Protein AF-A0A2H4SP36-F1 (afdb_monomer_lite)

Foldseek 3Di:
DDDDDDDDDDDDDDPDDDDPDDPPDPPVVVVVPQPDDPVLVVLCVLFADPVCPPPPDLAPDLPLLVVLLVNQLVVCVCLVVALVSLVVSVVSVVVCCVVPVDPDHPPPNQFDQDPNDTHGDVVVQLLSSQRSLVSSVVSQLSLLVQFPDDDPVLSVQLQHDAWDDFHCSHCDNPDNGGDRHHNRSSHRSLVSLVVSCVVVVNPDDSVSSCCSSSVVPDDDDDDPPPPPPVVVVVVVVVVVVVVVVVVVPPPDDD

Secondary structure (DSSP, 8-state):
-----PPPPPPP--TT---SS-----TTTTTTT----HHHHHHGGGGS--TT-S-S-SSS-HHHHHHHHHHHHHHHHHTTT-HHHHHHHHHHHHHHHHTTSSPPPSSS--EEEETTEEEE-HHHHHHHHHHHHHHHHHHHHHHHHH-SSS-HHHHHTTT-SSBPPP-TTSB-TT-SSBP--BTTTTS-HHHHHHHHHHHTTSSS-HHHHHHHHHT--S-----TTHHHHHHHHHHHHHHHHHHHHHHTTSS---

Sequence (254 aa):
MTLAKKPSQARACAADECFDKPCSGTILECVESFPWSDQDTFYTKLFKAWDSLPLQDAATETGLLIELDYVISRFDNYIEHSDIGFRSWVKRHQLAIEIGLVETPTWPKLYAEQGGKRKWRDEVWVRRYSFLVHQRDVITKCRLQSMASGRLADKKNFFGLGWAYPRETVRTVQSKYPARLRDRWYEPLDCCLARMATESGGKLDVETLRQEFWGTGGAPAGNPGTRSDIQRKCEEEAEAKHVDYVESGIGSRV

Organism: Cordyceps militaris (NCBI:txid73501)

Radius of gyration: 24.54 Å; chains: 1; bounding box: 52×78×69 Å

Structure (mmCIF, N/CA/C/O backbone):
data_AF-A0A2H4SP36-F1
#
_entry.id   AF-A0A2H4SP36-F1
#
loop_
_atom_site.group_PDB
_atom_site.id
_atom_site.type_symbol
_atom_site.label_atom_id
_atom_site.label_alt_id
_atom_site.label_comp_id
_atom_site.label_asym_id
_atom_site.label_entity_id
_atom_site.label_seq_id
_atom_site.pdbx_PDB_ins_code
_atom_site.Cartn_x
_atom_site.Cartn_y
_atom_site.Cartn_z
_atom_site.occupancy
_atom_site.B_iso_or_equiv
_atom_site.auth_seq_id
_atom_site.auth_comp_id
_atom_site.auth_asym_id
_atom_site.auth_atom_id
_atom_site.pdbx_PDB_model_num
ATOM 1 N N . MET A 1 1 ? -32.652 58.333 38.983 1.00 36.09 1 MET A N 1
ATOM 2 C CA . MET A 1 1 ? -31.351 58.728 38.406 1.00 36.09 1 MET A CA 1
ATOM 3 C C . MET A 1 1 ? -30.350 57.607 38.653 1.00 36.09 1 MET A C 1
ATOM 5 O O . MET A 1 1 ? -30.094 57.271 39.798 1.00 36.09 1 MET A O 1
ATOM 9 N N . THR A 1 2 ? -29.937 56.971 37.554 1.00 36.56 2 THR A N 1
ATOM 10 C CA . THR A 1 2 ? -28.683 56.238 37.274 1.00 36.56 2 THR A CA 1
ATOM 11 C C . THR A 1 2 ? -27.807 55.707 38.421 1.00 36.56 2 THR A C 1
ATOM 13 O O . THR A 1 2 ? -27.096 56.467 39.069 1.00 36.56 2 THR A O 1
ATOM 16 N N . LEU A 1 3 ? -27.697 54.374 38.498 1.00 35.22 3 LEU A N 1
ATOM 17 C CA . LEU A 1 3 ? -26.468 53.677 38.897 1.00 35.22 3 LEU A CA 1
ATOM 18 C C . LEU A 1 3 ? -25.913 52.935 37.674 1.00 35.22 3 LEU A C 1
ATOM 20 O O . LEU A 1 3 ? -26.562 52.048 37.121 1.00 35.22 3 LEU A O 1
ATOM 24 N N . ALA A 1 4 ? -24.723 53.342 37.237 1.00 37.28 4 ALA A N 1
ATOM 25 C CA . ALA A 1 4 ? -23.979 52.722 36.151 1.00 37.28 4 ALA A CA 1
ATOM 26 C C . ALA A 1 4 ? -23.375 51.383 36.610 1.00 37.28 4 ALA A C 1
ATOM 28 O O . ALA A 1 4 ? -22.655 51.333 37.607 1.00 37.28 4 ALA A O 1
ATOM 29 N N . LYS A 1 5 ? -23.632 50.305 35.861 1.00 37.91 5 LYS A N 1
ATOM 30 C CA . LYS A 1 5 ? -23.006 48.989 36.049 1.00 37.91 5 LYS A CA 1
ATOM 31 C C . LYS A 1 5 ? -22.077 48.726 34.860 1.00 37.91 5 LYS A C 1
ATOM 33 O O . LYS A 1 5 ? -22.533 48.664 33.723 1.00 37.91 5 LYS A O 1
ATOM 38 N N . LYS A 1 6 ? -20.770 48.625 35.125 1.00 38.31 6 LYS A N 1
ATOM 39 C CA . LYS A 1 6 ? -19.758 48.183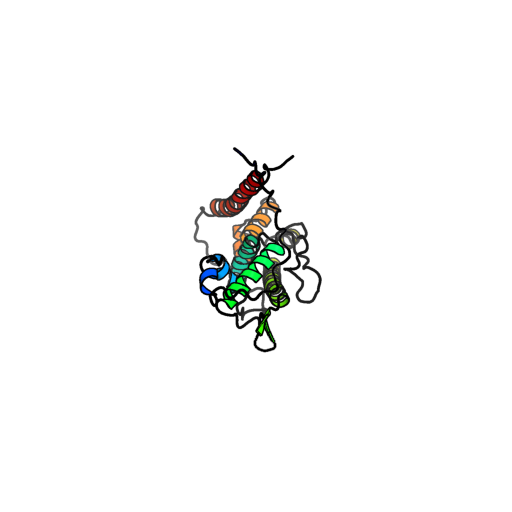 34.149 1.00 38.31 6 LYS A CA 1
ATOM 40 C C . LYS A 1 6 ? -20.017 46.718 33.741 1.00 38.31 6 LYS A C 1
ATOM 42 O O . LYS A 1 6 ? -20.429 45.937 34.602 1.00 38.31 6 LYS A O 1
ATOM 47 N N . PRO A 1 7 ? -19.745 46.324 32.485 1.00 37.34 7 PRO A N 1
ATOM 48 C CA . PRO A 1 7 ? -19.841 44.934 32.047 1.00 37.34 7 PRO A CA 1
ATOM 49 C C . PRO A 1 7 ? -18.667 44.097 32.580 1.00 37.34 7 PRO A C 1
ATOM 51 O O . PRO A 1 7 ? -17.512 44.525 32.547 1.00 37.34 7 PRO A O 1
ATOM 54 N N . SER A 1 8 ? -18.977 42.896 33.075 1.00 35.25 8 SER A N 1
ATOM 55 C CA . SER A 1 8 ? -17.993 41.890 33.472 1.00 35.25 8 SER A CA 1
ATOM 56 C C . SER A 1 8 ? -17.332 41.290 32.235 1.00 35.25 8 SER A C 1
ATOM 58 O O . SER A 1 8 ? -18.021 40.783 31.350 1.00 35.25 8 SER A O 1
ATOM 60 N N . GLN A 1 9 ? -16.003 41.309 32.198 1.00 38.97 9 GLN A N 1
ATOM 61 C CA . GLN A 1 9 ? -15.218 40.541 31.239 1.00 38.97 9 GLN A CA 1
ATOM 62 C C . GLN A 1 9 ? -15.462 39.042 31.452 1.00 38.97 9 GLN A C 1
ATOM 64 O O . GLN A 1 9 ? -15.247 38.515 32.545 1.00 38.97 9 GLN A O 1
ATOM 69 N N . ALA A 1 10 ? -15.915 38.372 30.393 1.00 36.97 10 ALA A N 1
ATOM 70 C CA . ALA A 1 10 ? -15.948 36.924 30.295 1.00 36.97 10 ALA A CA 1
ATOM 71 C C . ALA A 1 10 ? -14.510 36.391 30.364 1.00 36.97 10 ALA A C 1
ATOM 73 O O . ALA A 1 10 ? -13.661 36.739 29.543 1.00 36.97 10 ALA A O 1
ATOM 74 N N . ARG A 1 11 ? -14.232 35.565 31.373 1.00 32.50 11 ARG A N 1
ATOM 75 C CA . ARG A 1 11 ? -12.997 34.788 31.455 1.00 32.50 11 ARG A CA 1
ATOM 76 C C . ARG A 1 11 ? -13.133 33.622 30.480 1.00 32.50 11 ARG A C 1
ATOM 78 O O . ARG A 1 11 ? -14.064 32.832 30.602 1.00 32.50 11 ARG A O 1
ATOM 85 N N . ALA A 1 12 ? -12.217 33.547 29.520 1.00 36.16 12 ALA A N 1
ATOM 86 C CA . ALA A 1 12 ? -12.034 32.387 28.664 1.00 36.16 12 ALA A CA 1
ATOM 87 C C . ALA A 1 12 ? -11.772 31.151 29.540 1.00 36.16 12 ALA A C 1
ATOM 89 O O . ALA A 1 12 ? -10.830 31.141 30.336 1.00 36.16 12 ALA A O 1
ATOM 90 N N . CYS A 1 13 ? -12.622 30.133 29.421 1.00 30.97 13 CYS A N 1
ATOM 91 C CA . CYS A 1 13 ? -12.365 28.829 30.013 1.00 30.97 13 CYS A CA 1
ATOM 92 C C . CYS A 1 13 ? -11.361 28.096 29.124 1.00 30.97 13 CYS A C 1
ATOM 94 O O . CYS A 1 13 ? -11.640 27.808 27.961 1.00 30.97 13 CYS A O 1
ATOM 96 N N . ALA A 1 14 ? -10.180 27.849 29.685 1.00 31.89 14 ALA A N 1
ATOM 97 C CA . ALA A 1 14 ? -9.168 26.985 29.111 1.00 31.89 14 ALA A CA 1
ATOM 98 C C . ALA A 1 14 ? -9.709 25.552 29.000 1.00 31.89 14 ALA A C 1
ATOM 100 O O . ALA A 1 14 ? -10.361 25.042 29.914 1.00 31.89 14 ALA A O 1
ATOM 101 N N . ALA A 1 15 ? -9.442 24.927 27.859 1.00 43.28 15 ALA A N 1
ATOM 102 C CA . ALA A 1 15 ? -9.728 23.532 27.595 1.00 43.28 15 ALA A CA 1
ATOM 103 C C . ALA A 1 15 ? -8.713 22.657 28.341 1.00 43.28 15 ALA A C 1
ATOM 105 O O . ALA A 1 15 ? -7.661 22.381 27.782 1.00 43.28 15 ALA A O 1
ATOM 106 N N . ASP A 1 16 ? -8.989 22.276 29.593 1.00 38.78 16 ASP A N 1
ATOM 107 C CA . ASP A 1 16 ? -8.256 21.151 30.210 1.00 38.78 16 ASP A CA 1
ATOM 108 C C . ASP A 1 16 ? -8.897 20.481 31.443 1.00 38.78 16 ASP A C 1
ATOM 110 O O . ASP A 1 16 ? -8.299 19.588 32.033 1.00 38.78 16 ASP A O 1
ATOM 114 N N . GLU A 1 17 ? -10.133 20.807 31.837 1.00 37.66 17 GLU A N 1
ATOM 115 C CA . GLU A 1 17 ? -10.765 20.149 32.996 1.00 37.66 17 GLU A CA 1
ATOM 116 C C . GLU A 1 17 ? -12.237 19.808 32.741 1.00 37.66 17 GLU A C 1
ATOM 118 O O . GLU A 1 17 ? -13.138 20.512 33.189 1.00 37.66 17 GLU A O 1
ATOM 123 N N . CYS A 1 18 ? -12.507 18.719 32.013 1.00 39.19 18 CYS A N 1
ATOM 124 C CA . CYS A 1 18 ? -13.823 18.058 32.012 1.00 39.19 18 CYS A CA 1
ATOM 125 C C . CYS A 1 18 ? -13.736 16.615 31.479 1.00 39.19 18 CYS A C 1
ATOM 127 O O . CYS A 1 18 ? -14.309 16.300 30.442 1.00 39.19 18 CYS A O 1
ATOM 129 N N . PHE A 1 19 ? -13.030 15.719 32.179 1.00 46.31 19 PHE A N 1
ATOM 130 C CA . PHE A 1 19 ? -13.045 14.281 31.847 1.00 46.31 19 PHE A CA 1
ATOM 131 C C . PHE A 1 19 ? -13.461 13.342 32.989 1.00 46.31 19 PHE A C 1
ATOM 133 O O . PHE A 1 19 ? -13.399 12.133 32.815 1.00 46.31 19 PHE A O 1
ATOM 140 N N . ASP A 1 20 ? -14.004 13.865 34.095 1.00 39.19 20 ASP A N 1
ATOM 141 C CA . ASP A 1 20 ? -14.495 13.044 35.219 1.00 39.19 20 ASP A CA 1
ATOM 142 C C . ASP A 1 20 ? -15.981 13.275 35.554 1.00 39.19 20 ASP A C 1
ATOM 144 O O . ASP A 1 20 ? -16.388 13.323 36.717 1.00 39.19 20 ASP A O 1
ATOM 148 N N . LYS A 1 21 ? -16.839 13.398 34.534 1.00 35.34 21 LYS A N 1
ATOM 149 C CA . LYS A 1 21 ? -18.292 13.243 34.714 1.00 35.34 21 LYS A CA 1
ATOM 150 C C . LYS A 1 21 ? -18.868 12.281 33.675 1.00 35.34 21 LYS A C 1
ATOM 152 O O . LYS A 1 21 ? -18.624 12.479 32.487 1.00 35.34 21 LYS A O 1
ATOM 157 N N . PRO A 1 22 ? -19.670 11.276 34.079 1.00 36.94 22 PRO A N 1
ATOM 158 C CA . PRO A 1 22 ? -20.462 10.517 33.130 1.00 36.94 22 PRO A CA 1
ATOM 159 C C . PRO A 1 22 ? -21.541 11.457 32.596 1.00 36.94 22 PRO A C 1
ATOM 161 O O . PRO A 1 22 ? -22.491 11.796 33.302 1.00 36.94 22 PRO A O 1
ATOM 164 N N . CYS A 1 23 ? -21.369 11.933 31.367 1.00 36.94 23 CYS A N 1
ATOM 165 C CA . CYS A 1 23 ? -22.428 12.638 30.668 1.00 36.94 23 CYS A CA 1
ATOM 166 C C . CYS A 1 23 ? -23.558 11.644 30.390 1.00 36.94 23 CYS A C 1
ATOM 168 O O . CYS A 1 23 ? -23.439 10.781 29.525 1.00 36.94 23 CYS A O 1
ATOM 170 N N . SER A 1 24 ? -24.670 11.795 31.109 1.00 42.84 24 SER A N 1
ATOM 171 C CA . SER A 1 24 ? -25.961 11.147 30.838 1.00 42.84 24 SER A CA 1
ATOM 172 C C . SER A 1 24 ? -26.644 11.720 29.583 1.00 42.84 24 SER A C 1
ATOM 174 O O . SER A 1 24 ? -27.853 11.937 29.577 1.00 42.84 24 SER A O 1
ATOM 176 N N . GLY A 1 25 ? -25.865 12.023 28.543 1.00 38.00 25 GLY A N 1
ATOM 177 C CA . GLY A 1 25 ? -26.358 12.436 27.236 1.00 38.00 25 GLY A CA 1
ATOM 178 C C . GLY A 1 25 ? -26.649 11.197 26.402 1.00 38.00 25 GLY A C 1
ATOM 179 O O . GLY A 1 25 ? -25.795 10.325 26.252 1.00 38.00 25 GLY A O 1
ATOM 180 N N . THR A 1 26 ? -27.878 11.095 25.916 1.00 40.38 26 THR A N 1
ATOM 181 C CA . THR A 1 26 ? -28.392 10.001 25.095 1.00 40.38 26 THR A CA 1
ATOM 182 C C . THR A 1 26 ? -27.441 9.713 23.929 1.00 40.38 26 THR A C 1
ATOM 184 O O . THR A 1 26 ? -27.176 10.589 23.113 1.00 40.38 26 THR A O 1
ATOM 187 N N . ILE A 1 27 ? -26.966 8.468 23.824 1.00 48.97 27 ILE A N 1
ATOM 188 C CA . ILE A 1 27 ? -26.065 7.970 22.763 1.00 48.97 27 ILE A CA 1
ATOM 189 C C . ILE A 1 27 ? -26.568 8.324 21.344 1.00 48.97 27 ILE A C 1
ATOM 191 O O . ILE A 1 27 ? -25.766 8.413 20.422 1.00 48.97 27 ILE A O 1
ATOM 195 N N . LEU A 1 28 ? -27.870 8.591 21.174 1.00 44.47 28 LEU A N 1
ATOM 196 C CA . LEU A 1 28 ? -28.494 8.940 19.896 1.00 44.47 28 LEU A CA 1
ATOM 197 C C . LEU A 1 28 ? -28.036 10.272 19.275 1.00 44.47 28 LEU A C 1
ATOM 199 O O . LEU A 1 28 ? -27.891 10.317 18.059 1.00 44.47 28 LEU A O 1
ATOM 203 N N . GLU A 1 29 ? -27.773 11.334 20.043 1.00 41.06 29 GLU A N 1
ATOM 204 C CA . GLU A 1 29 ? -27.419 12.645 19.447 1.00 41.06 29 GLU A CA 1
ATOM 205 C C . GLU A 1 29 ? -25.970 12.699 18.931 1.00 41.06 29 GLU A C 1
ATOM 207 O O . GLU A 1 29 ? -25.630 13.525 18.089 1.00 41.06 29 GLU A O 1
ATOM 212 N N . CYS A 1 30 ? -25.105 11.783 19.380 1.00 44.53 30 CYS A N 1
ATOM 213 C CA . CYS A 1 30 ? -23.704 11.733 18.951 1.00 44.53 30 CYS A CA 1
ATOM 214 C C . CYS A 1 30 ? -23.516 11.015 17.597 1.00 44.53 30 CYS A C 1
ATOM 216 O O . CYS A 1 30 ? -22.458 11.122 16.978 1.00 44.53 30 CYS A O 1
ATOM 218 N N . VAL A 1 31 ? -24.535 10.285 17.121 1.00 50.06 31 VAL A N 1
ATOM 219 C CA . VAL A 1 31 ? -24.460 9.483 15.887 1.00 50.06 31 VAL A CA 1
ATOM 220 C C . VAL A 1 31 ? -24.651 10.340 14.629 1.00 50.06 31 VAL A C 1
ATOM 222 O O . VAL A 1 31 ? -24.038 10.045 13.608 1.00 50.06 31 VAL A O 1
ATOM 225 N N . GLU A 1 32 ? -25.410 11.442 14.692 1.00 50.50 32 GLU A N 1
ATOM 226 C CA . GLU A 1 32 ? -25.723 12.276 13.513 1.00 50.50 32 GLU A CA 1
ATOM 227 C C . GLU A 1 32 ? -24.530 13.089 12.965 1.00 50.50 32 GLU A C 1
ATOM 229 O O . GLU A 1 32 ? -24.623 13.653 11.877 1.00 50.50 32 GLU A O 1
ATOM 234 N N . SER A 1 33 ? -23.388 13.127 13.665 1.00 61.25 33 SER A N 1
ATOM 235 C CA . SER A 1 33 ? -22.193 13.877 13.231 1.00 61.25 33 SER A CA 1
ATOM 236 C C . SER A 1 33 ? -20.898 13.063 13.190 1.00 61.25 33 SER A C 1
ATOM 238 O O . SER A 1 33 ? -19.825 13.634 12.982 1.00 61.25 33 SER A O 1
ATOM 240 N N . PHE A 1 34 ? -20.957 11.741 13.377 1.00 70.06 34 PHE A N 1
ATOM 241 C CA . PHE A 1 34 ? -19.747 10.925 13.364 1.00 70.06 34 PHE A CA 1
ATOM 242 C C . PHE A 1 34 ? -19.177 10.821 11.933 1.00 70.06 34 PHE A C 1
ATOM 244 O O . PHE A 1 34 ? -19.856 10.293 11.050 1.00 70.06 34 PHE A O 1
ATOM 251 N N . PRO A 1 35 ? -17.941 11.295 11.668 1.00 76.75 35 PRO A N 1
ATOM 252 C CA . PRO A 1 35 ? -17.382 11.314 10.321 1.00 76.75 35 PRO A CA 1
ATOM 253 C C . PRO A 1 35 ? -16.851 9.922 9.948 1.00 76.75 35 PRO A C 1
ATOM 255 O O . PRO A 1 35 ? -15.646 9.676 9.977 1.00 76.75 35 PRO A O 1
ATOM 258 N N . TRP A 1 36 ? -17.757 8.999 9.626 1.00 90.50 36 TRP A N 1
ATOM 259 C CA . TRP A 1 36 ? -17.435 7.733 8.970 1.00 90.50 36 TRP A CA 1
ATOM 260 C C . TRP A 1 36 ? -17.778 7.832 7.491 1.00 90.50 36 TRP A C 1
ATOM 262 O O . TRP A 1 36 ? -18.940 8.004 7.133 1.00 90.50 36 TRP A O 1
ATOM 272 N N . SER A 1 37 ? -16.771 7.742 6.631 1.00 90.44 37 SER A N 1
ATOM 273 C CA . SER A 1 37 ? -16.958 7.849 5.185 1.00 90.44 37 SER A CA 1
ATOM 274 C C . SER A 1 37 ? -16.993 6.485 4.491 1.00 90.44 37 SER A C 1
ATOM 276 O O . SER A 1 37 ? -16.518 5.468 5.008 1.00 90.44 37 SER A O 1
ATOM 278 N N . ASP A 1 38 ? -17.469 6.470 3.246 1.00 90.94 38 ASP A N 1
ATOM 279 C CA . ASP A 1 38 ? -17.348 5.303 2.363 1.00 90.94 38 ASP A CA 1
ATOM 280 C C . ASP A 1 38 ? -15.879 4.914 2.134 1.00 90.94 38 ASP A C 1
ATOM 282 O O . ASP A 1 38 ? -15.550 3.734 1.996 1.00 90.94 38 ASP A O 1
ATOM 286 N N . GLN A 1 39 ? -14.968 5.895 2.147 1.00 92.75 39 GLN A N 1
ATOM 287 C CA . GLN A 1 39 ? -13.530 5.644 2.072 1.00 92.75 39 GLN A CA 1
ATOM 288 C C . GLN A 1 39 ? -13.028 4.924 3.329 1.00 92.75 39 GLN A C 1
ATOM 290 O O . GLN A 1 39 ? -12.301 3.938 3.202 1.00 92.75 39 GLN A O 1
ATOM 295 N N . ASP A 1 40 ? -13.451 5.345 4.528 1.00 94.25 40 ASP A N 1
ATOM 296 C CA . ASP A 1 40 ? -13.113 4.638 5.769 1.00 94.25 40 ASP A CA 1
ATOM 297 C C . ASP A 1 40 ? -13.600 3.180 5.712 1.00 94.25 40 ASP A C 1
ATOM 299 O O . ASP A 1 40 ? -12.824 2.262 5.994 1.00 94.25 40 ASP A O 1
ATOM 303 N N . THR A 1 41 ? -14.839 2.966 5.247 1.00 93.12 41 THR A N 1
ATOM 304 C CA . THR A 1 41 ? -15.423 1.630 5.033 1.00 93.12 41 THR A CA 1
ATOM 305 C C . THR A 1 41 ? -14.577 0.796 4.076 1.00 93.12 41 THR A C 1
ATOM 307 O O . THR A 1 41 ? -14.227 -0.344 4.384 1.00 93.12 41 THR A O 1
ATOM 310 N N . PHE A 1 42 ? -14.176 1.361 2.938 1.00 92.88 42 PHE A N 1
ATOM 311 C CA . PHE A 1 42 ? -13.326 0.679 1.968 1.00 92.88 42 PHE A CA 1
ATOM 312 C C . PHE A 1 42 ? -11.972 0.260 2.561 1.00 92.88 42 PHE A C 1
ATOM 314 O O . PHE A 1 42 ? -11.494 -0.841 2.273 1.00 92.88 42 PHE A O 1
ATOM 321 N N . TYR A 1 43 ? -11.351 1.092 3.404 1.00 94.56 43 TYR A N 1
ATOM 322 C CA . TYR A 1 43 ? -10.036 0.803 3.986 1.00 94.56 43 TYR A CA 1
ATOM 323 C C . TYR A 1 43 ? -10.060 -0.195 5.146 1.00 94.56 43 TYR A C 1
ATOM 325 O O . TYR A 1 43 ? -9.011 -0.755 5.483 1.00 94.56 43 TYR A O 1
ATOM 333 N N . THR A 1 44 ? -11.236 -0.536 5.685 1.00 92.38 44 THR A N 1
ATOM 334 C CA . THR A 1 44 ? -11.370 -1.643 6.651 1.00 92.38 44 THR A CA 1
ATOM 335 C C . THR A 1 44 ? -10.816 -2.964 6.105 1.00 92.38 44 THR A C 1
ATOM 337 O O . THR A 1 44 ? -10.292 -3.773 6.871 1.00 92.38 44 THR A O 1
ATOM 340 N N . LYS A 1 45 ? -10.796 -3.153 4.774 1.00 90.44 45 LYS A N 1
ATOM 341 C CA . LYS A 1 45 ? -10.240 -4.348 4.116 1.00 90.44 45 LYS A CA 1
ATOM 342 C C . LYS A 1 45 ? -8.747 -4.584 4.372 1.00 90.44 45 LYS A C 1
ATOM 344 O O . LYS A 1 45 ? -8.275 -5.703 4.196 1.00 90.44 45 LYS A O 1
ATOM 349 N N . LEU A 1 46 ? -7.980 -3.590 4.822 1.00 91.69 46 LEU A N 1
ATOM 350 C CA . LEU A 1 46 ? -6.604 -3.812 5.303 1.00 91.69 46 LEU A CA 1
ATOM 351 C C . LEU A 1 46 ? -6.564 -4.725 6.544 1.00 91.69 46 LEU A C 1
ATOM 353 O O . LEU A 1 46 ? -5.565 -5.386 6.835 1.00 91.69 46 LEU A O 1
ATOM 357 N N . PHE A 1 47 ? -7.682 -4.811 7.255 1.00 89.75 47 PHE A N 1
ATOM 358 C CA . PHE A 1 47 ? -7.838 -5.537 8.506 1.00 89.75 47 PHE A CA 1
ATOM 359 C C . PHE A 1 47 ? -8.807 -6.719 8.376 1.00 89.75 47 PHE A C 1
ATOM 361 O O . PHE A 1 47 ? -9.304 -7.188 9.389 1.00 89.75 47 PHE A O 1
ATOM 368 N N . LYS A 1 48 ? -9.040 -7.222 7.153 1.00 85.56 48 LYS A N 1
ATOM 369 C CA . LYS A 1 48 ? -9.673 -8.531 6.912 1.00 85.56 48 LYS A CA 1
ATOM 370 C C . LYS A 1 48 ? -8.642 -9.667 6.973 1.00 85.56 48 LYS A C 1
ATOM 372 O O . LYS A 1 48 ? -7.428 -9.416 7.013 1.00 85.56 48 LYS A O 1
ATOM 377 N N . ALA A 1 49 ? -9.114 -10.909 6.906 1.00 79.69 49 ALA A N 1
ATOM 378 C CA . ALA A 1 49 ? -8.270 -12.076 6.671 1.00 79.69 49 ALA A CA 1
ATOM 379 C C . ALA A 1 49 ? -7.727 -12.050 5.226 1.00 79.69 49 ALA A C 1
ATOM 381 O O . ALA A 1 49 ? -8.487 -11.961 4.266 1.00 79.69 49 ALA A O 1
ATOM 382 N N . TRP A 1 50 ? -6.400 -12.014 5.070 1.00 84.12 50 TRP A N 1
ATOM 383 C CA . TRP A 1 50 ? -5.741 -12.124 3.760 1.00 84.12 50 TRP A CA 1
ATOM 384 C C . TRP A 1 50 ? -5.153 -13.528 3.684 1.00 84.12 50 TRP A C 1
ATOM 386 O O . TRP A 1 50 ? -3.961 -13.704 3.922 1.00 84.12 50 TRP A O 1
ATOM 396 N N . ASP A 1 51 ? -6.021 -14.511 3.457 1.00 77.31 51 ASP A N 1
ATOM 397 C CA . ASP A 1 51 ? -5.733 -15.940 3.658 1.00 77.31 51 ASP A CA 1
ATOM 398 C C . ASP A 1 51 ? -4.581 -16.466 2.791 1.00 77.31 51 ASP A C 1
ATOM 400 O O . ASP A 1 51 ? -3.904 -17.420 3.161 1.00 77.31 51 ASP A O 1
ATOM 404 N N . SER A 1 52 ? -4.299 -15.792 1.675 1.00 74.00 52 SER A N 1
ATOM 405 C CA . SER A 1 52 ? -3.158 -16.073 0.802 1.00 74.00 52 SER A CA 1
ATOM 406 C C . SER A 1 52 ? -1.806 -15.603 1.369 1.00 74.00 52 SER A C 1
ATOM 408 O O . SER A 1 52 ? -0.790 -15.760 0.707 1.00 74.00 52 SER A O 1
ATOM 410 N N . LEU A 1 53 ? -1.744 -14.990 2.558 1.00 78.56 53 LEU A N 1
ATOM 411 C CA . LEU A 1 53 ? -0.504 -14.468 3.149 1.00 78.56 53 LEU A CA 1
ATOM 412 C C . LEU A 1 53 ? -0.093 -15.228 4.429 1.00 78.56 53 LEU A C 1
ATOM 414 O O . LEU A 1 53 ? -0.946 -15.497 5.274 1.00 78.56 53 LEU A O 1
ATOM 418 N N . PRO A 1 54 ? 1.218 -15.454 4.671 1.00 68.38 54 PRO A N 1
ATOM 419 C CA . PRO A 1 54 ? 2.350 -15.156 3.788 1.00 68.38 54 PRO A CA 1
ATOM 420 C C . PRO A 1 54 ? 2.460 -16.167 2.638 1.00 68.38 54 PRO A C 1
ATOM 422 O O . PRO A 1 54 ? 2.160 -17.347 2.807 1.00 68.38 54 PRO A O 1
ATOM 425 N N . LEU A 1 55 ? 2.928 -15.705 1.480 1.00 69.06 55 LEU A N 1
ATOM 426 C CA . LEU A 1 55 ? 3.059 -16.552 0.295 1.00 69.06 55 LEU A CA 1
ATOM 427 C C . LEU A 1 55 ? 4.186 -17.578 0.428 1.00 69.06 55 LEU A C 1
ATOM 429 O O . LEU A 1 55 ? 5.277 -17.250 0.896 1.00 69.06 55 LEU A O 1
ATOM 433 N N . GLN A 1 56 ? 3.931 -18.800 -0.051 1.00 63.53 56 GLN A N 1
ATOM 434 C CA . GLN A 1 56 ? 4.978 -19.808 -0.263 1.00 63.53 56 GLN A CA 1
ATOM 435 C C . GLN A 1 56 ? 5.753 -19.561 -1.567 1.00 63.53 56 GLN A C 1
ATOM 437 O O . GLN A 1 56 ? 6.966 -19.750 -1.585 1.00 63.53 56 GLN A O 1
ATOM 442 N N . ASP A 1 57 ? 5.080 -19.079 -2.620 1.00 68.62 57 ASP A N 1
ATOM 443 C CA . ASP A 1 57 ? 5.699 -18.615 -3.867 1.00 68.62 57 ASP A CA 1
ATOM 444 C C . ASP A 1 57 ? 5.231 -17.189 -4.190 1.00 68.62 57 ASP A C 1
ATOM 446 O O . ASP A 1 57 ? 4.109 -16.953 -4.628 1.00 68.62 57 ASP A O 1
ATOM 450 N N . ALA A 1 58 ? 6.100 -16.213 -3.934 1.00 70.12 58 ALA A N 1
ATOM 451 C CA . ALA A 1 58 ? 5.791 -14.805 -4.152 1.00 70.12 58 ALA A CA 1
ATOM 452 C C . ALA A 1 58 ? 5.871 -14.383 -5.630 1.00 70.12 58 ALA A C 1
ATOM 454 O O . ALA A 1 58 ? 5.383 -13.310 -5.979 1.00 70.12 58 ALA A O 1
ATOM 455 N N . ALA A 1 59 ? 6.498 -15.173 -6.509 1.00 64.94 59 ALA A N 1
ATOM 456 C CA . ALA A 1 59 ? 6.768 -14.741 -7.880 1.00 64.94 59 ALA A CA 1
ATOM 457 C C . ALA A 1 59 ? 5.522 -14.796 -8.783 1.00 64.94 59 ALA A C 1
ATOM 459 O O . ALA A 1 59 ? 5.388 -13.979 -9.695 1.00 64.94 59 ALA A O 1
ATOM 460 N N . THR A 1 60 ? 4.590 -15.712 -8.516 1.00 68.38 60 THR A N 1
ATOM 461 C CA . THR A 1 60 ? 3.453 -16.030 -9.402 1.00 68.38 60 THR A CA 1
ATOM 462 C C . THR A 1 60 ? 2.149 -15.294 -9.053 1.00 68.38 60 THR A C 1
ATOM 464 O O . THR A 1 60 ? 1.207 -15.263 -9.843 1.00 68.38 60 THR A O 1
ATOM 467 N N . GLU A 1 61 ? 2.099 -14.603 -7.916 1.00 78.44 61 GLU A N 1
ATOM 468 C CA . GLU A 1 61 ? 0.854 -14.095 -7.318 1.00 78.44 61 GLU A CA 1
ATOM 469 C C . GLU A 1 61 ? 0.457 -12.695 -7.809 1.00 78.44 61 GLU A C 1
ATOM 471 O O . GLU A 1 61 ? 0.615 -11.684 -7.120 1.00 78.44 61 GLU A O 1
ATOM 476 N N . THR A 1 62 ? -0.046 -12.624 -9.048 1.00 86.56 62 THR A N 1
ATOM 477 C CA . THR A 1 62 ? -0.430 -11.351 -9.694 1.00 86.56 62 THR A CA 1
ATOM 478 C C . THR A 1 62 ? -1.666 -10.728 -9.060 1.00 86.56 62 THR A C 1
ATOM 480 O O . THR A 1 62 ? -1.653 -9.538 -8.754 1.00 86.56 62 THR A O 1
ATOM 483 N N . GLY A 1 63 ? -2.723 -11.513 -8.830 1.00 86.44 63 GLY A N 1
ATOM 484 C CA . GLY A 1 63 ? -3.987 -10.988 -8.301 1.00 86.44 63 GLY A CA 1
ATOM 485 C C . GLY A 1 63 ? -3.825 -10.368 -6.913 1.00 86.44 63 GLY A C 1
ATOM 486 O O . GLY A 1 63 ? -4.271 -9.247 -6.670 1.00 86.44 63 GLY A O 1
ATOM 487 N N . LEU A 1 64 ? -3.101 -11.059 -6.034 1.00 88.31 64 LEU A N 1
ATOM 488 C CA . LEU A 1 64 ? -2.802 -10.580 -4.691 1.00 88.31 64 LEU A CA 1
ATOM 489 C C . LEU A 1 64 ? -1.938 -9.311 -4.705 1.00 88.31 64 LEU A C 1
ATOM 491 O O . LEU A 1 64 ? -2.219 -8.381 -3.949 1.00 88.31 64 LEU A O 1
ATOM 495 N N . LEU A 1 65 ? -0.912 -9.241 -5.565 1.00 91.81 65 LEU A N 1
ATOM 496 C CA . LEU A 1 65 ? -0.093 -8.033 -5.682 1.00 91.81 65 LEU A CA 1
ATOM 497 C C . LEU A 1 65 ? -0.914 -6.832 -6.154 1.00 91.81 65 LEU A C 1
ATOM 499 O O . LEU A 1 65 ? -0.747 -5.747 -5.606 1.00 91.81 65 LEU A O 1
ATOM 503 N N . ILE A 1 66 ? -1.804 -7.027 -7.131 1.00 92.56 66 ILE A N 1
ATOM 504 C CA . ILE A 1 66 ? -2.702 -5.975 -7.621 1.00 92.56 66 ILE A CA 1
ATOM 505 C C . ILE A 1 66 ? -3.596 -5.471 -6.484 1.00 92.56 66 ILE A C 1
ATOM 507 O O . ILE A 1 66 ? -3.714 -4.261 -6.289 1.00 92.56 66 ILE A O 1
ATOM 511 N N . GLU A 1 67 ? -4.202 -6.371 -5.702 1.00 93.00 67 GLU A N 1
ATOM 512 C CA . GLU A 1 67 ? -5.074 -5.964 -4.596 1.00 93.00 67 GLU A CA 1
ATOM 513 C C . GLU A 1 67 ? -4.292 -5.227 -3.498 1.00 93.00 67 GLU A C 1
ATOM 515 O O . GLU A 1 67 ? -4.752 -4.185 -3.020 1.00 93.00 67 GLU A O 1
ATOM 520 N N . LEU A 1 68 ? -3.107 -5.736 -3.128 1.00 93.94 68 LEU A N 1
ATOM 521 C CA . LEU A 1 68 ? -2.213 -5.111 -2.150 1.00 93.94 68 LEU A CA 1
ATOM 522 C C . LEU A 1 68 ? -1.753 -3.729 -2.609 1.00 93.94 68 LEU A C 1
ATOM 524 O O . LEU A 1 68 ? -1.826 -2.783 -1.830 1.00 93.94 68 LEU A O 1
ATOM 528 N N . ASP A 1 69 ? -1.294 -3.603 -3.852 1.00 95.94 69 ASP A N 1
ATOM 529 C CA . ASP A 1 69 ? -0.862 -2.328 -4.420 1.00 95.94 69 ASP A CA 1
ATOM 530 C C . ASP A 1 69 ? -1.993 -1.306 -4.397 1.00 95.94 69 ASP A C 1
ATOM 532 O O . ASP A 1 69 ? -1.860 -0.223 -3.826 1.00 95.94 69 ASP A O 1
ATOM 536 N N . TYR A 1 70 ? -3.154 -1.704 -4.916 1.00 94.81 70 TYR A N 1
ATOM 537 C CA . TYR A 1 70 ? -4.315 -0.838 -5.005 1.00 94.81 70 TYR A CA 1
ATOM 538 C C . TYR A 1 70 ? -4.769 -0.316 -3.639 1.00 94.81 70 TYR A C 1
ATOM 540 O O . TYR A 1 70 ? -5.075 0.871 -3.502 1.00 94.81 70 TYR A O 1
ATOM 548 N N . VAL A 1 71 ? -4.828 -1.176 -2.614 1.00 95.44 71 VAL A N 1
ATOM 549 C CA . VAL A 1 71 ? -5.243 -0.727 -1.278 1.00 95.44 71 VAL A CA 1
ATOM 550 C C . VAL A 1 71 ? -4.157 0.066 -0.562 1.00 95.44 71 VAL A C 1
ATOM 552 O O . VAL A 1 71 ? -4.481 1.089 0.032 1.00 95.44 71 VAL A O 1
ATOM 555 N N . ILE A 1 72 ? -2.895 -0.372 -0.605 1.00 95.75 72 ILE A N 1
ATOM 556 C CA . ILE A 1 72 ? -1.810 0.259 0.156 1.00 95.75 72 ILE A CA 1
ATOM 557 C C . ILE A 1 72 ? -1.536 1.655 -0.388 1.00 95.75 72 ILE A C 1
ATOM 559 O O . ILE A 1 72 ? -1.511 2.602 0.392 1.00 95.75 72 ILE A O 1
ATOM 563 N N . SER A 1 73 ? -1.387 1.805 -1.706 1.00 95.31 73 SER A N 1
ATOM 564 C CA . SER A 1 73 ? -1.065 3.103 -2.301 1.00 95.31 73 SER A CA 1
ATOM 565 C C . SER A 1 73 ? -2.155 4.141 -2.060 1.00 95.31 73 SER A C 1
ATOM 567 O O . SER A 1 73 ? -1.862 5.296 -1.751 1.00 95.31 73 SER A O 1
ATOM 569 N N . ARG A 1 74 ? -3.424 3.724 -2.127 1.00 96.00 74 ARG A N 1
ATOM 570 C CA . ARG A 1 74 ? -4.559 4.608 -1.844 1.00 96.00 74 ARG A CA 1
ATOM 571 C C . ARG A 1 74 ? -4.702 4.924 -0.365 1.00 96.00 74 ARG A C 1
ATOM 573 O O . ARG A 1 74 ? -4.926 6.078 -0.018 1.00 96.00 74 ARG A O 1
ATOM 580 N N . PHE A 1 75 ? -4.550 3.925 0.501 1.00 96.88 75 PHE A N 1
ATOM 581 C CA . PHE A 1 75 ? -4.662 4.144 1.936 1.00 96.88 75 PHE A CA 1
ATOM 582 C C . PHE A 1 75 ? -3.553 5.050 2.449 1.00 96.88 75 PHE A C 1
ATOM 584 O O . PHE A 1 75 ? -3.845 5.970 3.201 1.00 96.88 75 PHE A O 1
ATOM 591 N N . ASP A 1 76 ? -2.306 4.837 2.016 1.00 95.25 76 ASP A N 1
ATOM 592 C CA . ASP A 1 76 ? -1.187 5.663 2.466 1.00 95.25 76 ASP A CA 1
ATOM 593 C C . ASP A 1 76 ? -1.369 7.129 2.055 1.00 95.25 76 ASP A C 1
ATOM 595 O O . ASP A 1 76 ? -1.092 8.023 2.845 1.00 95.25 76 ASP A O 1
ATOM 599 N N . ASN A 1 77 ? -1.911 7.371 0.858 1.00 94.50 77 ASN A N 1
ATOM 600 C CA . ASN A 1 77 ? -2.306 8.701 0.398 1.00 94.50 77 ASN A CA 1
ATOM 601 C C . ASN A 1 77 ? -3.460 9.281 1.239 1.00 94.50 77 ASN A C 1
ATOM 603 O O . ASN A 1 77 ? -3.398 10.436 1.651 1.00 94.50 77 ASN A O 1
ATOM 607 N N . TYR A 1 78 ? -4.472 8.468 1.552 1.00 95.75 78 TYR A N 1
ATOM 608 C CA . TYR A 1 78 ? -5.628 8.863 2.362 1.00 95.75 78 TYR A CA 1
ATOM 609 C C . TYR A 1 78 ? -5.266 9.246 3.807 1.00 95.75 78 TYR A C 1
ATOM 611 O O . TYR A 1 78 ? -5.904 10.114 4.393 1.00 95.75 78 TYR A O 1
ATOM 619 N N . ILE A 1 79 ? -4.223 8.639 4.377 1.00 94.94 79 ILE A N 1
ATOM 620 C CA . ILE A 1 79 ? -3.671 9.022 5.687 1.00 94.94 79 ILE A CA 1
ATOM 621 C C . ILE A 1 79 ? -2.552 10.072 5.584 1.00 94.94 79 ILE A C 1
ATOM 623 O O . ILE A 1 79 ? -1.790 10.246 6.540 1.00 94.94 79 ILE A O 1
ATOM 627 N N . GLU A 1 80 ? -2.409 10.720 4.425 1.00 93.94 80 GLU A N 1
ATOM 628 C CA . GLU A 1 80 ? -1.413 11.765 4.150 1.00 93.94 80 GLU A CA 1
ATOM 629 C C . GLU A 1 80 ? 0.029 11.320 4.435 1.00 93.94 80 GLU A C 1
ATOM 631 O O . GLU A 1 80 ? 0.863 12.074 4.935 1.00 93.94 80 GLU A O 1
ATOM 636 N N . HIS A 1 81 ? 0.328 10.051 4.163 1.00 91.62 81 HIS A N 1
ATOM 637 C CA . HIS A 1 81 ? 1.635 9.438 4.383 1.00 91.62 81 HIS A CA 1
ATOM 638 C C . HIS A 1 81 ? 2.159 9.579 5.829 1.00 91.62 81 HIS A C 1
ATOM 640 O O . HIS A 1 81 ? 3.374 9.520 6.052 1.00 91.62 81 HIS A O 1
ATOM 646 N N . SER A 1 82 ? 1.268 9.717 6.819 1.00 92.25 82 SER A N 1
ATOM 647 C CA . SER A 1 82 ? 1.608 10.151 8.179 1.00 92.25 82 SER A CA 1
ATOM 648 C C . SER A 1 82 ? 1.165 9.180 9.278 1.00 92.25 82 SER A C 1
ATOM 650 O O . SER A 1 82 ? 0.067 8.619 9.255 1.00 92.25 82 SER A O 1
ATOM 652 N N . ASP A 1 83 ? 1.992 9.053 10.324 1.00 92.75 83 ASP A N 1
ATOM 653 C CA . ASP A 1 83 ? 1.633 8.319 11.546 1.00 92.75 83 ASP A CA 1
ATOM 654 C C . ASP A 1 83 ? 0.440 8.958 12.275 1.00 92.75 83 ASP A C 1
ATOM 656 O O . ASP A 1 83 ? -0.352 8.259 12.909 1.00 92.75 83 ASP A O 1
ATOM 660 N N . ILE A 1 84 ? 0.294 10.286 12.186 1.00 94.31 84 ILE A N 1
ATOM 661 C CA . ILE A 1 84 ? -0.854 11.001 12.757 1.00 94.31 84 ILE A CA 1
ATOM 662 C C . ILE A 1 84 ? -2.121 10.622 11.991 1.00 94.31 84 ILE A C 1
ATOM 664 O O . ILE A 1 84 ? -3.107 10.246 12.624 1.00 94.31 84 ILE A O 1
ATOM 668 N N . GLY A 1 85 ? -2.077 10.647 10.655 1.00 95.06 85 GLY A N 1
ATOM 669 C CA . GLY A 1 85 ? -3.206 10.267 9.804 1.00 95.06 85 GLY A CA 1
ATOM 670 C C . GLY A 1 85 ? -3.667 8.835 10.070 1.00 95.06 85 GLY A C 1
ATOM 671 O O . GLY A 1 85 ? -4.855 8.596 10.291 1.00 95.06 85 GLY A O 1
ATOM 672 N N . PHE A 1 86 ? -2.723 7.896 10.183 1.00 95.62 86 PHE A N 1
ATOM 673 C CA . PHE A 1 86 ? -3.031 6.512 10.542 1.00 95.62 86 PHE A CA 1
ATOM 674 C C . PHE A 1 86 ? -3.718 6.399 11.905 1.00 95.62 86 PHE A C 1
ATOM 676 O O . PHE A 1 86 ? -4.755 5.749 12.021 1.00 95.62 86 PHE A O 1
ATOM 683 N N . ARG A 1 87 ? -3.169 7.033 12.954 1.00 94.75 87 ARG A N 1
ATOM 684 C CA . ARG A 1 87 ? -3.764 6.983 14.301 1.00 94.75 87 ARG A CA 1
ATOM 685 C C . ARG A 1 87 ? -5.156 7.606 14.327 1.00 94.75 87 ARG A C 1
ATOM 687 O O . ARG A 1 87 ? -6.039 7.077 14.998 1.00 94.75 87 ARG A O 1
ATOM 694 N N . SER A 1 88 ? -5.359 8.702 13.603 1.00 94.44 88 SER A N 1
ATOM 695 C CA . SER A 1 88 ? -6.669 9.340 13.467 1.00 94.44 88 SER A CA 1
ATOM 696 C C . SER A 1 88 ? -7.675 8.409 12.795 1.00 94.44 88 SER A C 1
ATOM 698 O O . SER A 1 88 ? -8.787 8.261 13.297 1.00 94.44 88 SER A O 1
ATOM 700 N N . TRP A 1 89 ? -7.278 7.728 11.717 1.00 95.50 89 TRP A N 1
ATOM 701 C CA . TRP A 1 89 ? -8.122 6.728 11.063 1.00 95.50 89 TRP A CA 1
ATOM 702 C C . TRP A 1 89 ? -8.463 5.556 11.990 1.00 95.50 89 TRP A C 1
ATOM 704 O O . TRP A 1 89 ? -9.630 5.194 12.121 1.00 95.50 89 TRP A O 1
ATOM 714 N N . VAL A 1 90 ? -7.471 5.010 12.703 1.00 94.44 90 VAL A N 1
ATOM 715 C CA . VAL A 1 90 ? -7.683 3.914 13.663 1.00 94.44 90 VAL A CA 1
ATOM 716 C C . VAL A 1 90 ? -8.691 4.312 14.739 1.00 94.44 90 VAL A C 1
ATOM 718 O O . VAL A 1 90 ? -9.606 3.544 15.012 1.00 94.44 90 VAL A O 1
ATOM 721 N N . LYS A 1 91 ? -8.581 5.517 15.313 1.00 93.44 91 LYS A N 1
ATOM 722 C CA . LYS A 1 91 ? -9.539 6.006 16.317 1.00 93.44 91 LYS A CA 1
ATOM 723 C C . LYS A 1 91 ? -10.962 6.105 15.771 1.00 93.44 91 LYS A C 1
ATOM 725 O O . LYS A 1 91 ? -11.898 5.709 16.459 1.00 93.44 91 LYS A O 1
ATOM 730 N N . ARG A 1 92 ? -11.132 6.589 14.534 1.00 94.06 92 ARG A N 1
ATOM 731 C CA . ARG A 1 92 ? -12.450 6.587 13.879 1.00 94.06 92 ARG A CA 1
ATOM 732 C C . ARG A 1 92 ? -12.965 5.161 13.713 1.00 94.06 92 ARG A C 1
ATOM 734 O O . ARG A 1 92 ? -14.101 4.886 14.064 1.00 94.06 92 ARG A O 1
ATOM 741 N N . HIS A 1 93 ? -12.132 4.230 13.265 1.00 93.38 93 HIS A N 1
ATOM 742 C CA . HIS A 1 93 ? -12.559 2.844 13.083 1.00 93.38 93 HIS A CA 1
ATOM 743 C C . HIS A 1 93 ? -12.936 2.167 14.409 1.00 93.38 93 HIS A C 1
ATOM 745 O O . HIS A 1 93 ? -13.958 1.494 14.486 1.00 93.38 93 HIS A O 1
ATOM 751 N N . GLN A 1 94 ? -12.174 2.402 15.478 1.00 92.69 94 GLN A N 1
ATOM 752 C CA . GLN A 1 94 ? -12.512 1.936 16.826 1.00 92.69 94 GLN A CA 1
ATOM 753 C C . GLN A 1 94 ? -13.888 2.451 17.269 1.00 92.69 94 GLN A C 1
ATOM 755 O O . GLN A 1 94 ? -14.731 1.653 17.674 1.00 92.69 94 GLN A O 1
ATOM 760 N N . LEU A 1 95 ? -14.141 3.755 17.116 1.00 91.94 95 LEU A N 1
ATOM 761 C CA . LEU A 1 95 ? -15.425 4.356 17.470 1.00 91.94 95 LEU A CA 1
ATOM 762 C C . LEU A 1 95 ? -16.568 3.808 16.603 1.00 91.94 95 LEU A C 1
ATOM 764 O O . LEU A 1 95 ? -17.595 3.420 17.145 1.00 91.94 95 LEU A O 1
ATOM 768 N N . ALA A 1 96 ? -16.369 3.681 15.287 1.00 91.88 96 ALA A N 1
ATOM 769 C CA . ALA A 1 96 ? -17.347 3.106 14.361 1.00 91.88 96 ALA A CA 1
ATOM 770 C C . ALA A 1 96 ? -17.760 1.676 14.754 1.00 91.88 96 ALA A C 1
ATOM 772 O O . ALA A 1 96 ? -18.935 1.322 14.663 1.00 91.88 96 ALA A O 1
ATOM 773 N N . ILE A 1 97 ? -16.808 0.868 15.236 1.00 91.31 97 ILE A N 1
ATOM 774 C CA . ILE A 1 97 ? -17.082 -0.472 15.768 1.00 91.31 97 ILE A CA 1
ATOM 775 C C . ILE A 1 97 ? -17.865 -0.395 17.089 1.00 91.31 97 ILE A C 1
ATOM 777 O O . ILE A 1 97 ? -18.768 -1.200 17.312 1.00 91.31 97 ILE A O 1
ATOM 781 N N . GLU A 1 98 ? -17.522 0.534 17.985 1.00 90.31 98 GLU A N 1
ATOM 782 C CA . GLU A 1 98 ? -18.193 0.695 19.286 1.00 90.31 98 GLU A CA 1
ATOM 783 C C . GLU A 1 98 ? -19.662 1.094 19.148 1.00 90.31 98 GLU A C 1
ATOM 785 O O . GLU A 1 98 ? -20.498 0.592 19.898 1.00 90.31 98 GLU A O 1
ATOM 790 N N . ILE A 1 99 ? -19.982 1.942 18.168 1.00 90.38 99 ILE A N 1
ATOM 791 C CA . ILE A 1 99 ? -21.360 2.369 17.887 1.00 90.38 99 ILE A CA 1
ATOM 792 C C . ILE A 1 99 ? -22.093 1.450 16.896 1.00 90.38 99 ILE A C 1
ATOM 794 O O . ILE A 1 99 ? -23.243 1.711 16.558 1.00 90.38 99 ILE A O 1
ATOM 798 N N . GLY A 1 100 ? -21.450 0.371 16.436 1.00 88.75 100 GLY A N 1
ATOM 799 C CA . GLY A 1 100 ? -22.068 -0.641 15.575 1.00 88.75 100 GLY A CA 1
ATOM 800 C C . GLY A 1 100 ? -22.277 -0.225 14.115 1.00 88.75 100 GLY A C 1
ATOM 801 O O . GLY A 1 100 ? -23.075 -0.857 13.429 1.00 88.75 100 GLY A O 1
ATOM 802 N N . LEU A 1 101 ? -21.572 0.803 13.626 1.00 89.06 101 LEU A N 1
ATOM 803 C CA . LEU A 1 101 ? -21.611 1.198 12.210 1.00 89.06 101 LEU A CA 1
ATOM 804 C C . LEU A 1 101 ? -20.867 0.218 11.305 1.00 89.06 101 LEU A C 1
ATOM 806 O O . LEU A 1 101 ? -21.238 0.044 10.147 1.00 89.06 101 LEU A O 1
ATOM 810 N N . VAL A 1 102 ? -19.810 -0.408 11.820 1.00 88.50 102 VAL A N 1
ATOM 811 C CA . VAL A 1 102 ? -19.065 -1.437 11.097 1.00 88.50 102 VAL A CA 1
ATOM 812 C C . VAL A 1 102 ? -18.920 -2.700 11.924 1.00 88.50 102 VAL A C 1
ATOM 814 O O . VAL A 1 102 ? -18.873 -2.678 13.157 1.00 88.50 102 VAL A O 1
ATOM 817 N N . GLU A 1 103 ? -18.828 -3.823 11.220 1.00 85.44 103 GLU A N 1
ATOM 818 C CA . GLU A 1 103 ? -18.595 -5.112 11.847 1.00 85.44 103 GLU A CA 1
ATOM 819 C C . GLU A 1 103 ? -17.236 -5.142 12.545 1.00 85.44 103 GLU A C 1
ATOM 821 O O . GLU A 1 103 ? -16.240 -4.592 12.076 1.00 85.44 103 GLU A O 1
ATOM 826 N N . THR A 1 104 ? -17.191 -5.825 13.687 1.00 84.00 104 THR A N 1
ATOM 827 C CA . THR A 1 104 ? -15.935 -6.038 14.401 1.00 84.00 104 THR A CA 1
ATOM 828 C C . THR A 1 104 ? -15.095 -7.061 13.634 1.00 84.00 104 THR A C 1
ATOM 830 O O . THR A 1 104 ? -15.539 -8.204 13.497 1.00 84.00 104 THR A O 1
ATOM 833 N N . PRO A 1 105 ? -13.871 -6.722 13.188 1.00 81.81 105 PRO A N 1
ATOM 834 C CA . PRO A 1 105 ? -13.025 -7.684 12.498 1.00 81.81 105 PRO A CA 1
ATOM 835 C C . PRO A 1 105 ? -12.721 -8.886 13.396 1.00 81.81 105 PRO A C 1
ATOM 837 O O . PRO A 1 105 ? -12.256 -8.738 14.530 1.00 81.81 105 PRO A O 1
ATOM 840 N N . THR A 1 106 ? -12.970 -10.089 12.882 1.00 75.75 106 THR A N 1
ATOM 841 C CA . THR A 1 106 ? -12.669 -11.348 13.581 1.00 75.75 106 THR A CA 1
ATOM 842 C C . THR A 1 106 ? -11.180 -11.680 13.527 1.00 75.75 106 THR A C 1
ATOM 844 O O . THR A 1 106 ? -10.643 -12.319 14.436 1.00 75.75 106 THR A O 1
ATOM 847 N N . TRP A 1 107 ? -10.492 -11.202 12.488 1.00 77.12 107 TRP A N 1
ATOM 848 C CA . TRP A 1 107 ? -9.057 -11.343 12.318 1.00 77.12 107 TRP A CA 1
ATOM 849 C C . TRP A 1 107 ? -8.473 -10.151 11.534 1.00 77.12 107 TRP A C 1
ATOM 851 O O . TRP A 1 107 ? -9.021 -9.817 10.486 1.00 77.12 107 TRP A O 1
ATOM 861 N N . PRO A 1 108 ? -7.342 -9.557 11.968 1.00 85.12 108 PRO A N 1
ATOM 862 C CA . PRO A 1 108 ? -6.624 -9.866 13.204 1.00 85.12 108 PRO A CA 1
ATOM 863 C C . PRO A 1 108 ? -7.447 -9.456 14.432 1.00 85.12 108 PRO A C 1
ATOM 865 O O . PRO A 1 108 ? -8.315 -8.598 14.348 1.00 85.12 108 PRO A O 1
ATOM 868 N N . LYS A 1 109 ? -7.186 -10.056 15.598 1.00 87.31 109 LYS A N 1
ATOM 869 C CA . LYS A 1 109 ? -7.903 -9.687 16.827 1.00 87.31 109 LYS A CA 1
ATOM 870 C C . LYS A 1 109 ? -7.412 -8.322 17.340 1.00 87.31 109 LYS A C 1
ATOM 872 O O . LYS A 1 109 ? -6.371 -8.243 17.996 1.00 87.31 109 LYS A O 1
ATOM 877 N N . LEU A 1 110 ? -8.160 -7.261 17.022 1.00 89.31 110 LEU A N 1
ATOM 878 C CA . LEU A 1 110 ? -7.801 -5.846 17.254 1.00 89.31 110 LEU A CA 1
ATOM 879 C C . LEU A 1 110 ? -8.014 -5.358 18.695 1.00 89.31 110 LEU A C 1
ATOM 881 O O . LEU A 1 110 ? -7.621 -4.243 19.039 1.00 89.31 110 LEU A O 1
ATOM 885 N N . TYR A 1 111 ? -8.619 -6.182 19.547 1.00 89.62 111 TYR A N 1
ATOM 886 C CA . TYR A 1 111 ? -8.912 -5.865 20.942 1.00 89.62 111 TYR A CA 1
ATOM 887 C C . TYR A 1 111 ? -8.702 -7.083 21.849 1.00 89.62 111 TYR A C 1
ATOM 889 O O . TYR A 1 111 ? -8.707 -8.234 21.410 1.00 89.62 111 TYR A O 1
ATOM 897 N N . ALA A 1 112 ? -8.523 -6.831 23.140 1.00 88.06 112 ALA A N 1
ATOM 898 C CA . ALA A 1 112 ? -8.638 -7.832 24.190 1.00 88.06 112 ALA A CA 1
ATOM 899 C C . ALA A 1 112 ? -9.923 -7.583 24.984 1.00 88.06 112 ALA A C 1
ATOM 901 O O . ALA A 1 112 ? -10.316 -6.437 25.193 1.00 88.06 112 ALA A O 1
ATOM 902 N N . GLU A 1 113 ? -10.571 -8.649 25.438 1.00 86.56 113 GLU A N 1
ATOM 903 C CA . GLU A 1 113 ? -11.658 -8.530 26.406 1.00 86.56 113 GLU A CA 1
ATOM 904 C C . GLU A 1 113 ? -11.049 -8.525 27.804 1.00 86.56 113 GLU A C 1
ATOM 906 O O . GLU A 1 113 ? -10.322 -9.445 28.179 1.00 86.56 113 GLU A O 1
ATOM 911 N N . GLN A 1 114 ? -11.307 -7.465 28.565 1.00 82.81 114 GLN A N 1
ATOM 912 C CA . GLN A 1 114 ? -10.827 -7.315 29.931 1.00 82.81 114 GLN A CA 1
ATOM 913 C C . GLN A 1 114 ? -11.993 -6.845 30.804 1.00 82.81 114 GLN A C 1
ATOM 915 O O . GLN A 1 114 ? -12.452 -5.712 30.684 1.00 82.81 114 GLN A O 1
ATOM 920 N N . GLY A 1 115 ? -12.503 -7.736 31.660 1.00 79.44 115 GLY A N 1
ATOM 921 C CA . GLY A 1 115 ? -13.616 -7.426 32.568 1.00 79.44 115 GLY A CA 1
ATOM 922 C C . GLY A 1 115 ? -14.914 -7.035 31.851 1.00 79.44 115 GLY A C 1
ATOM 923 O O . GLY A 1 115 ? -15.578 -6.092 32.268 1.00 79.44 115 GLY A O 1
ATOM 924 N N . GLY A 1 116 ? -15.239 -7.695 30.733 1.00 77.12 116 GLY A N 1
ATOM 925 C CA . GLY A 1 116 ? -16.428 -7.389 29.925 1.00 77.12 116 GLY A CA 1
ATOM 926 C C . GLY A 1 116 ? -16.317 -6.122 29.067 1.00 77.12 116 GLY A C 1
ATOM 927 O O . GLY A 1 116 ? -17.248 -5.806 28.333 1.00 77.12 116 GLY A O 1
ATOM 928 N N . LYS A 1 117 ? -15.183 -5.408 29.117 1.00 80.38 117 LYS A N 1
ATOM 929 C CA . LYS A 1 117 ? -14.896 -4.250 28.260 1.00 80.38 117 LYS A CA 1
ATOM 930 C C . LYS A 1 117 ? -13.889 -4.613 27.172 1.00 80.38 117 LYS A C 1
ATOM 932 O O . LYS A 1 117 ? -12.976 -5.412 27.399 1.00 80.38 117 LYS A O 1
ATOM 937 N N . ARG A 1 118 ? -14.032 -3.999 25.993 1.00 86.38 118 ARG A N 1
ATOM 938 C CA . ARG A 1 118 ? -13.035 -4.085 24.919 1.00 86.38 118 ARG A CA 1
ATOM 939 C C . ARG A 1 118 ? -11.896 -3.116 25.217 1.00 86.38 118 ARG A C 1
ATOM 941 O O . ARG A 1 118 ? -12.119 -1.926 25.400 1.00 86.38 118 ARG A O 1
ATOM 948 N N . LYS A 1 119 ? -10.673 -3.635 25.257 1.00 90.06 119 LYS A N 1
ATOM 949 C CA . LYS A 1 119 ? -9.445 -2.844 25.292 1.00 90.06 119 LYS A CA 1
ATOM 950 C C . LYS A 1 119 ? -8.767 -2.945 23.935 1.00 90.06 119 LYS A C 1
ATOM 952 O O . LYS A 1 119 ? -8.309 -4.027 23.558 1.00 90.06 119 LYS A O 1
ATOM 957 N N . TRP A 1 120 ? -8.712 -1.836 23.208 1.00 91.75 120 TRP A N 1
ATOM 958 C CA . TRP A 1 120 ? -8.065 -1.779 21.902 1.00 91.75 120 TRP A CA 1
ATOM 959 C C . TRP A 1 120 ? -6.568 -2.070 21.992 1.00 91.75 120 TRP A C 1
ATOM 961 O O . TRP A 1 120 ? -5.896 -1.720 22.964 1.00 91.75 120 T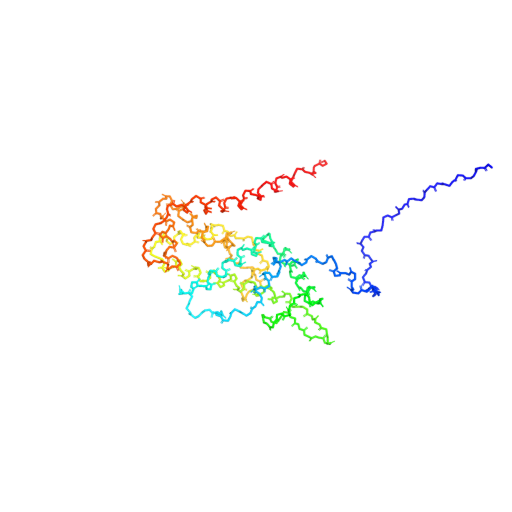RP A O 1
ATOM 971 N N . ARG A 1 121 ? -6.064 -2.764 20.973 1.00 90.94 121 ARG A N 1
ATOM 972 C CA . ARG A 1 121 ? -4.665 -3.163 20.839 1.00 90.94 121 ARG A CA 1
ATOM 973 C C . ARG A 1 121 ? -4.016 -2.410 19.689 1.00 90.94 121 ARG A C 1
ATOM 975 O O . ARG A 1 121 ? -3.840 -2.967 18.604 1.00 90.94 121 ARG A O 1
ATOM 982 N N . ASP A 1 122 ? -3.685 -1.144 19.913 1.00 88.88 122 ASP A N 1
ATOM 983 C CA . ASP A 1 122 ? -3.120 -0.233 18.905 1.00 88.88 122 ASP A CA 1
ATOM 984 C C . ASP A 1 122 ? -1.895 -0.824 18.185 1.00 88.88 122 ASP A C 1
ATOM 986 O O . ASP A 1 122 ? -1.705 -0.637 16.981 1.00 88.88 122 ASP A O 1
ATOM 990 N N . GLU A 1 123 ? -1.096 -1.637 18.880 1.00 88.75 123 GLU A N 1
ATOM 991 C CA . GLU A 1 123 ? 0.061 -2.308 18.297 1.00 88.75 123 GLU A CA 1
ATOM 992 C C . GLU A 1 123 ? -0.309 -3.332 17.214 1.00 88.75 123 GLU A C 1
ATOM 994 O O . GLU A 1 123 ? 0.485 -3.579 16.305 1.00 88.75 123 GLU A O 1
ATOM 999 N N . VAL A 1 124 ? -1.497 -3.941 17.289 1.00 90.44 124 VAL A N 1
ATOM 1000 C CA . VAL A 1 124 ? -1.973 -4.916 16.296 1.00 90.44 124 VAL A CA 1
ATOM 1001 C C . VAL A 1 124 ? -2.336 -4.213 14.994 1.00 90.44 124 VAL A C 1
ATOM 1003 O O . VAL A 1 124 ? -2.011 -4.735 13.928 1.00 90.44 124 VAL A O 1
ATOM 1006 N N . TRP A 1 125 ? -2.922 -3.016 15.066 1.00 92.38 125 TRP A N 1
ATOM 1007 C CA . TRP A 1 125 ? -3.229 -2.200 13.889 1.00 92.38 125 TRP A CA 1
ATOM 1008 C C . TRP A 1 125 ? -1.956 -1.869 13.106 1.00 92.38 125 TRP A C 1
ATOM 1010 O O . TRP A 1 125 ? -1.863 -2.131 11.906 1.00 92.38 125 TRP A O 1
ATOM 1020 N N . VAL A 1 126 ? -0.933 -1.385 13.816 1.00 92.00 126 VAL A N 1
ATOM 1021 C CA . VAL A 1 126 ? 0.386 -1.074 13.248 1.00 92.00 126 VAL A CA 1
ATOM 1022 C C . VAL A 1 126 ? 1.049 -2.319 12.660 1.00 92.00 126 VAL A C 1
ATOM 1024 O O . VAL A 1 126 ? 1.504 -2.304 11.517 1.00 92.00 126 VAL A O 1
ATOM 1027 N N . ARG A 1 127 ? 1.091 -3.427 13.414 1.00 89.25 127 ARG A N 1
ATOM 1028 C CA . ARG A 1 127 ? 1.683 -4.688 12.931 1.00 89.25 127 ARG A CA 1
ATOM 1029 C C . ARG A 1 127 ? 0.994 -5.184 11.672 1.00 89.25 127 ARG A C 1
ATOM 1031 O O . ARG A 1 127 ? 1.673 -5.664 10.769 1.00 89.25 127 ARG A O 1
ATOM 1038 N N . ARG A 1 128 ? -0.334 -5.072 11.613 1.00 91.00 128 ARG A N 1
ATOM 1039 C CA . ARG A 1 128 ? -1.111 -5.522 10.465 1.00 91.00 128 ARG A CA 1
ATOM 1040 C C . ARG A 1 128 ? -0.794 -4.704 9.223 1.00 91.00 128 ARG A C 1
ATOM 1042 O O . ARG A 1 128 ? -0.461 -5.294 8.199 1.00 91.00 128 ARG A O 1
ATOM 1049 N N . TYR A 1 129 ? -0.856 -3.379 9.324 1.00 93.00 129 TYR A N 1
ATOM 1050 C CA . TYR A 1 129 ? -0.544 -2.514 8.192 1.00 93.00 129 TYR A CA 1
ATOM 1051 C C . TYR A 1 129 ? 0.888 -2.743 7.703 1.00 93.00 129 TYR A C 1
ATOM 1053 O O . TYR A 1 129 ? 1.113 -3.017 6.525 1.00 93.00 129 TYR A O 1
ATOM 1061 N N . SER A 1 130 ? 1.846 -2.763 8.630 1.00 90.75 130 SER A N 1
ATOM 1062 C CA . SER A 1 130 ? 3.243 -2.984 8.283 1.00 90.75 130 SER A CA 1
ATOM 1063 C C . SER A 1 130 ? 3.509 -4.349 7.643 1.00 90.75 130 SER A C 1
ATOM 1065 O O . SER A 1 130 ? 4.309 -4.461 6.714 1.00 90.75 130 SER A O 1
ATOM 1067 N N . PHE A 1 131 ? 2.817 -5.396 8.102 1.00 89.75 131 PHE A N 1
ATOM 1068 C CA . PHE A 1 131 ? 2.890 -6.712 7.478 1.00 89.75 131 PHE A CA 1
ATOM 1069 C C . PHE A 1 131 ? 2.461 -6.656 6.008 1.00 89.75 131 PHE A C 1
ATOM 1071 O O . PHE A 1 131 ? 3.179 -7.178 5.162 1.00 89.75 131 PHE A O 1
ATOM 1078 N N . LEU A 1 132 ? 1.348 -5.990 5.684 1.00 92.50 132 LEU A N 1
ATOM 1079 C CA . LEU A 1 132 ? 0.873 -5.883 4.300 1.00 92.50 132 LEU A CA 1
ATOM 1080 C C . LEU A 1 132 ? 1.837 -5.084 3.418 1.00 92.50 132 LEU A C 1
ATOM 1082 O O . LEU A 1 132 ? 2.144 -5.512 2.305 1.00 92.50 132 LEU A O 1
ATOM 1086 N N . VAL A 1 133 ? 2.381 -3.979 3.936 1.00 93.19 133 VAL A N 1
ATOM 1087 C CA . VAL A 1 133 ? 3.424 -3.202 3.248 1.00 93.19 133 VAL A CA 1
ATOM 1088 C C . VAL A 1 133 ? 4.655 -4.061 2.963 1.00 93.19 133 VAL A C 1
ATOM 1090 O O . VAL A 1 133 ? 5.184 -4.043 1.851 1.00 93.19 133 VAL A O 1
ATOM 1093 N N . HIS A 1 134 ? 5.087 -4.858 3.940 1.00 89.38 134 HIS A N 1
ATOM 1094 C CA . HIS A 1 134 ? 6.210 -5.768 3.764 1.00 89.38 134 HIS A CA 1
ATOM 1095 C C . HIS A 1 134 ? 5.923 -6.857 2.723 1.00 89.38 134 HIS A C 1
ATOM 1097 O O . HIS A 1 134 ? 6.789 -7.137 1.899 1.00 89.38 134 HIS A O 1
ATOM 1103 N N . GLN A 1 135 ? 4.719 -7.439 2.713 1.00 89.75 135 GLN A N 1
ATOM 1104 C CA . GLN A 1 135 ? 4.337 -8.433 1.704 1.00 89.75 135 GLN A CA 1
ATOM 1105 C C . GLN A 1 135 ? 4.348 -7.829 0.297 1.00 89.75 135 GLN A C 1
ATOM 1107 O O . GLN A 1 135 ? 4.942 -8.416 -0.605 1.00 89.75 135 GLN A O 1
ATOM 1112 N N . ARG A 1 136 ? 3.799 -6.619 0.116 1.00 93.19 136 ARG A N 1
ATOM 1113 C CA . ARG A 1 136 ? 3.873 -5.903 -1.167 1.00 93.19 136 ARG A CA 1
ATOM 1114 C C . ARG A 1 136 ? 5.320 -5.698 -1.628 1.00 93.19 136 ARG A C 1
ATOM 1116 O O . ARG A 1 136 ? 5.627 -5.944 -2.792 1.00 93.19 136 ARG A O 1
ATOM 1123 N N . ASP A 1 137 ? 6.210 -5.274 -0.732 1.00 91.38 137 ASP A N 1
ATOM 1124 C CA . ASP A 1 137 ? 7.634 -5.073 -1.035 1.00 91.38 137 ASP A CA 1
ATOM 1125 C C . ASP A 1 137 ? 8.347 -6.384 -1.416 1.00 91.38 137 ASP A C 1
ATOM 1127 O O . ASP A 1 137 ? 9.070 -6.420 -2.412 1.00 91.38 137 ASP A O 1
ATOM 1131 N N . VAL A 1 138 ? 8.115 -7.472 -0.672 1.00 88.56 138 VAL A N 1
ATOM 1132 C CA . VAL A 1 138 ? 8.699 -8.796 -0.958 1.00 88.56 138 VAL A CA 1
ATOM 1133 C C . VAL A 1 138 ? 8.260 -9.303 -2.329 1.00 88.56 138 VAL A C 1
ATOM 1135 O O . VAL A 1 138 ? 9.112 -9.628 -3.154 1.00 88.56 138 VAL A O 1
ATOM 1138 N N . ILE A 1 139 ? 6.953 -9.304 -2.602 1.00 90.69 139 ILE A N 1
ATOM 1139 C CA . ILE A 1 139 ? 6.396 -9.774 -3.876 1.00 90.69 139 ILE A CA 1
ATOM 1140 C C . ILE A 1 139 ? 6.936 -8.932 -5.042 1.00 90.69 139 ILE A C 1
ATOM 1142 O O . ILE A 1 139 ? 7.384 -9.475 -6.053 1.00 90.69 139 ILE A O 1
ATOM 1146 N N . THR A 1 140 ? 6.975 -7.605 -4.879 1.00 93.19 140 THR A N 1
ATOM 1147 C CA . THR A 1 140 ? 7.533 -6.689 -5.886 1.00 93.19 140 THR A CA 1
ATOM 1148 C C . THR A 1 140 ? 9.000 -7.005 -6.177 1.00 93.19 140 THR A C 1
ATOM 1150 O O . THR A 1 140 ? 9.395 -7.099 -7.337 1.00 93.19 140 THR A O 1
ATOM 1153 N N . LYS A 1 141 ? 9.824 -7.206 -5.141 1.00 91.38 141 LYS A N 1
ATOM 1154 C CA . LYS A 1 141 ? 11.247 -7.540 -5.305 1.00 91.38 141 LYS A CA 1
ATOM 1155 C C . LYS A 1 141 ? 11.452 -8.876 -6.006 1.00 91.38 141 LYS A C 1
ATOM 1157 O O . LYS A 1 141 ? 12.317 -8.948 -6.877 1.00 91.38 141 LYS A O 1
ATOM 1162 N N . CYS A 1 142 ? 10.666 -9.896 -5.665 1.00 89.38 142 CYS A N 1
ATOM 1163 C CA . CYS A 1 142 ? 10.697 -11.183 -6.358 1.00 89.38 142 CYS A CA 1
ATOM 1164 C C . CYS A 1 142 ? 10.399 -11.005 -7.854 1.00 89.38 142 CYS A C 1
ATOM 1166 O O . CYS A 1 142 ? 11.172 -11.475 -8.684 1.00 89.38 142 CYS A O 1
ATOM 1168 N N . ARG A 1 143 ? 9.366 -10.231 -8.212 1.00 89.81 143 ARG A N 1
ATOM 1169 C CA . ARG A 1 143 ? 9.046 -9.937 -9.621 1.00 89.81 143 ARG A CA 1
ATOM 1170 C C . ARG A 1 143 ? 10.154 -9.194 -10.346 1.00 89.81 143 ARG A C 1
ATOM 1172 O O . ARG A 1 143 ? 10.581 -9.625 -11.411 1.00 89.81 143 ARG A O 1
ATOM 1179 N N . LEU A 1 144 ? 10.671 -8.118 -9.753 1.00 92.25 144 LEU A N 1
ATOM 1180 C CA . LEU A 1 144 ? 11.775 -7.352 -10.339 1.00 92.25 144 LEU A CA 1
ATOM 1181 C C . LEU A 1 144 ? 13.001 -8.238 -10.597 1.00 92.25 144 LEU A C 1
ATOM 1183 O O . LEU A 1 144 ? 13.684 -8.070 -11.608 1.00 92.25 144 LEU A O 1
ATOM 1187 N N . GLN A 1 145 ? 13.295 -9.186 -9.702 1.00 90.38 145 GLN A N 1
ATOM 1188 C CA . GLN A 1 145 ? 14.394 -10.135 -9.884 1.00 90.38 145 GLN A CA 1
ATOM 1189 C C . GLN A 1 145 ? 14.165 -11.072 -11.076 1.00 90.38 145 GLN A C 1
ATOM 1191 O O . GLN A 1 145 ? 15.120 -11.328 -11.805 1.00 90.38 145 GLN A O 1
ATOM 1196 N N . SER A 1 146 ? 12.927 -11.513 -11.304 1.00 87.94 146 SER A N 1
ATOM 1197 C CA . SER A 1 146 ? 12.558 -12.407 -12.409 1.00 87.94 146 SER A CA 1
ATOM 1198 C C . SER A 1 146 ? 12.461 -11.728 -13.780 1.00 87.94 146 SER A C 1
ATOM 1200 O O . SER A 1 146 ? 12.559 -12.417 -14.791 1.00 87.94 146 SER A O 1
ATOM 1202 N N . MET A 1 147 ? 12.286 -10.403 -13.844 1.00 90.00 147 MET A N 1
ATOM 1203 C CA . MET A 1 147 ? 12.236 -9.668 -15.118 1.00 90.00 147 MET A CA 1
ATOM 1204 C C . MET A 1 147 ? 13.545 -9.802 -15.907 1.00 90.00 147 MET A C 1
ATOM 1206 O O . MET A 1 147 ? 14.634 -9.683 -15.335 1.00 90.00 147 MET A O 1
ATOM 1210 N N . ALA A 1 148 ? 13.456 -9.961 -17.225 1.00 89.19 148 ALA A N 1
ATOM 1211 C CA . ALA A 1 148 ? 14.622 -9.950 -18.107 1.00 89.19 148 ALA A CA 1
ATOM 1212 C C . ALA A 1 148 ? 15.088 -8.512 -18.384 1.00 89.19 148 ALA A C 1
ATOM 1214 O O . ALA A 1 148 ? 16.287 -8.236 -18.463 1.00 89.19 148 ALA A O 1
ATOM 1215 N N . SER A 1 149 ? 14.132 -7.589 -18.469 1.00 87.38 149 SER A N 1
ATOM 1216 C CA . SER A 1 149 ? 14.359 -6.172 -18.698 1.00 87.38 149 SER A CA 1
ATOM 1217 C C . SER A 1 149 ? 14.874 -5.437 -17.457 1.00 87.38 149 SER A C 1
ATOM 1219 O O . SER A 1 149 ? 14.628 -5.810 -16.306 1.00 87.38 149 SER A O 1
ATOM 1221 N N . GLY A 1 150 ? 15.571 -4.326 -17.706 1.00 86.00 150 GLY A N 1
ATOM 1222 C CA . GLY A 1 150 ? 16.089 -3.426 -16.676 1.00 86.00 150 GLY A CA 1
ATOM 1223 C C . GLY A 1 150 ? 17.409 -3.881 -16.054 1.00 86.00 150 GLY A C 1
ATOM 1224 O O . GLY A 1 150 ? 17.650 -5.064 -15.805 1.00 86.00 150 GLY A O 1
ATOM 1225 N N . ARG A 1 151 ? 18.294 -2.924 -15.759 1.00 89.12 151 ARG A N 1
ATOM 1226 C CA . ARG A 1 151 ? 19.556 -3.226 -15.073 1.00 89.12 151 ARG A CA 1
ATOM 1227 C C . ARG A 1 151 ? 19.287 -3.488 -13.597 1.00 89.12 151 ARG A C 1
ATOM 1229 O O . ARG A 1 151 ? 18.326 -2.988 -13.016 1.00 89.12 151 ARG A O 1
ATOM 1236 N N . LEU A 1 152 ? 20.209 -4.193 -12.940 1.00 88.56 152 LEU A N 1
ATOM 1237 C CA . LEU A 1 152 ? 20.140 -4.401 -11.490 1.00 88.56 152 LEU A CA 1
ATOM 1238 C C . LEU A 1 152 ? 20.069 -3.075 -10.709 1.00 88.56 152 LEU A C 1
ATOM 1240 O O . LEU A 1 152 ? 19.414 -3.014 -9.673 1.00 88.56 152 LEU A O 1
ATOM 1244 N N . ALA A 1 153 ? 20.733 -2.022 -11.196 1.00 88.31 153 ALA A N 1
ATOM 1245 C CA . ALA A 1 153 ? 20.669 -0.691 -10.592 1.00 88.31 153 ALA A CA 1
ATOM 1246 C C . ALA A 1 153 ? 19.249 -0.102 -10.657 1.00 88.31 153 ALA A C 1
ATOM 1248 O O . ALA A 1 153 ? 18.731 0.327 -9.630 1.00 88.31 153 ALA A O 1
ATOM 1249 N N . ASP A 1 154 ? 18.603 -0.176 -11.821 1.00 89.25 154 ASP A N 1
ATOM 1250 C CA . ASP A 1 154 ? 17.241 0.324 -12.042 1.00 89.25 154 ASP A CA 1
ATOM 1251 C C . ASP A 1 154 ? 16.250 -0.407 -11.118 1.00 89.25 154 ASP A C 1
ATOM 1253 O O . ASP A 1 154 ? 15.487 0.213 -10.381 1.00 89.25 154 ASP A O 1
ATOM 1257 N N . LYS A 1 155 ? 16.362 -1.740 -11.037 1.00 91.62 155 LYS A N 1
ATOM 1258 C CA . LYS A 1 155 ? 15.546 -2.587 -10.149 1.00 91.62 155 LYS A CA 1
ATOM 1259 C C . LYS A 1 155 ? 15.748 -2.261 -8.661 1.00 91.62 155 LYS A C 1
ATOM 1261 O O . LYS A 1 155 ? 14.796 -2.274 -7.887 1.00 91.62 155 LYS A O 1
ATOM 1266 N N . LYS A 1 156 ? 16.977 -1.940 -8.235 1.00 89.31 156 LYS A N 1
ATOM 1267 C CA . LYS A 1 156 ? 17.291 -1.538 -6.844 1.00 89.31 156 LYS A CA 1
ATOM 1268 C C . LYS A 1 156 ? 16.728 -0.166 -6.458 1.00 89.31 156 LYS A C 1
ATOM 1270 O O . LYS A 1 156 ? 16.587 0.109 -5.261 1.00 89.31 156 LYS A O 1
ATOM 1275 N N . ASN A 1 157 ? 16.439 0.668 -7.452 1.00 88.88 157 ASN A N 1
ATOM 1276 C CA . ASN A 1 157 ? 15.951 2.037 -7.299 1.00 88.88 157 ASN A CA 1
ATOM 1277 C C . ASN A 1 157 ? 14.466 2.170 -7.664 1.00 88.88 157 ASN A C 1
ATOM 1279 O O . ASN A 1 157 ? 13.952 3.279 -7.740 1.00 88.88 157 ASN A O 1
ATOM 1283 N N . PHE A 1 158 ? 13.765 1.050 -7.858 1.00 94.38 158 PHE A N 1
ATOM 1284 C CA . PHE A 1 158 ? 12.371 1.010 -8.301 1.00 94.38 158 PHE A CA 1
ATOM 1285 C C . PHE A 1 158 ? 11.427 1.885 -7.450 1.00 94.38 158 PHE A C 1
ATOM 1287 O O . PHE A 1 158 ? 10.638 2.675 -7.970 1.00 94.38 158 PHE A O 1
ATOM 1294 N N . PHE A 1 159 ? 11.577 1.818 -6.125 1.00 94.00 159 PHE A N 1
ATOM 1295 C CA . PHE A 1 159 ? 10.837 2.649 -5.169 1.00 94.00 159 PHE A CA 1
ATOM 1296 C C . PHE A 1 159 ? 11.537 3.976 -4.828 1.00 94.00 159 PHE A C 1
ATOM 1298 O O . PHE A 1 159 ? 11.276 4.550 -3.775 1.00 94.00 159 PHE A O 1
ATOM 1305 N N . GLY A 1 160 ? 12.435 4.454 -5.687 1.00 90.50 160 GLY A N 1
ATOM 1306 C CA . GLY A 1 160 ? 13.193 5.685 -5.499 1.00 90.50 160 GLY A CA 1
ATOM 1307 C C . GLY A 1 160 ? 14.619 5.479 -4.979 1.00 90.50 160 GLY A C 1
ATOM 1308 O O . GLY A 1 160 ? 15.037 4.388 -4.567 1.00 90.50 160 GLY A O 1
ATOM 1309 N N . LEU A 1 161 ? 15.392 6.564 -5.051 1.00 87.12 161 LEU A N 1
ATOM 1310 C CA . LEU A 1 161 ? 16.807 6.619 -4.676 1.00 87.12 161 LEU A CA 1
ATOM 1311 C C . LEU A 1 161 ? 16.998 6.901 -3.182 1.00 87.12 161 LEU A C 1
ATOM 1313 O O . LEU A 1 161 ? 17.995 6.465 -2.594 1.00 87.12 161 LEU A O 1
ATOM 1317 N N . GLY A 1 162 ? 16.047 7.613 -2.575 1.00 88.12 162 GLY A N 1
ATOM 1318 C CA . GLY A 1 162 ? 16.087 8.032 -1.185 1.00 88.12 162 GLY A CA 1
ATOM 1319 C C . GLY A 1 162 ? 15.652 6.941 -0.212 1.00 88.12 162 GLY A C 1
ATOM 1320 O O . GLY A 1 162 ? 15.206 5.852 -0.581 1.00 88.12 162 GLY A O 1
ATOM 1321 N N . TRP A 1 163 ? 15.801 7.248 1.071 1.00 88.44 163 TRP A N 1
ATOM 1322 C CA . TRP A 1 163 ? 15.165 6.496 2.147 1.00 88.44 163 TRP A CA 1
ATOM 1323 C C . TRP A 1 163 ? 13.949 7.281 2.623 1.00 88.44 163 TRP A C 1
ATOM 1325 O O . TRP A 1 163 ? 14.029 8.498 2.783 1.00 88.44 163 TRP A O 1
ATOM 1335 N N . ALA A 1 164 ? 12.839 6.586 2.856 1.00 87.38 164 ALA A N 1
ATOM 1336 C CA . ALA A 1 164 ? 11.659 7.193 3.447 1.00 87.38 164 ALA A CA 1
ATOM 1337 C C . ALA A 1 164 ? 11.968 7.693 4.862 1.00 87.38 164 ALA A C 1
ATOM 1339 O O . ALA A 1 164 ? 12.783 7.103 5.582 1.00 87.38 164 ALA A O 1
ATOM 1340 N N . TYR A 1 165 ? 11.268 8.750 5.279 1.00 85.00 165 TYR A N 1
ATOM 1341 C CA . TYR A 1 165 ? 11.278 9.155 6.677 1.00 85.00 165 TYR A CA 1
ATOM 1342 C C . TYR A 1 165 ? 10.779 7.987 7.552 1.00 85.00 165 TYR A C 1
ATOM 1344 O O . TYR A 1 165 ? 9.776 7.357 7.200 1.00 85.00 165 TYR A O 1
ATOM 1352 N N . PRO A 1 166 ? 11.457 7.654 8.665 1.00 84.44 166 PRO A N 1
ATOM 1353 C CA . PRO A 1 166 ? 11.043 6.553 9.528 1.00 84.44 166 PRO A CA 1
ATOM 1354 C C . PRO A 1 166 ? 9.631 6.773 10.087 1.00 84.44 166 PRO A C 1
ATOM 1356 O O . PRO A 1 166 ? 9.376 7.786 10.731 1.00 84.44 166 PRO A O 1
ATOM 1359 N N . ARG A 1 167 ? 8.727 5.808 9.884 1.00 86.75 167 ARG A N 1
ATOM 1360 C CA . ARG A 1 167 ? 7.347 5.861 10.395 1.00 86.75 167 ARG A CA 1
ATOM 1361 C C . ARG A 1 167 ? 7.065 4.738 11.379 1.00 86.75 167 ARG A C 1
ATOM 1363 O O . ARG A 1 167 ? 7.409 3.581 11.137 1.00 86.75 167 ARG A O 1
ATOM 1370 N N . GLU A 1 168 ? 6.398 5.057 12.479 1.00 83.56 168 GLU A N 1
ATOM 1371 C CA . GLU A 1 168 ? 5.988 4.078 13.483 1.00 83.56 168 GLU A CA 1
ATOM 1372 C C . GLU A 1 168 ? 4.934 3.104 12.966 1.00 83.56 168 GLU A C 1
ATOM 1374 O O . GLU A 1 168 ? 4.864 1.978 13.456 1.00 83.56 168 GLU A O 1
ATOM 1379 N N . THR A 1 169 ? 4.129 3.529 11.997 1.00 86.06 169 THR A N 1
ATOM 1380 C CA . THR A 1 169 ? 3.079 2.726 11.356 1.00 86.06 169 THR A CA 1
ATOM 1381 C C . THR A 1 169 ? 3.621 1.650 10.430 1.00 86.06 169 THR A C 1
ATOM 1383 O O . THR A 1 169 ? 2.916 0.685 10.135 1.00 86.06 169 THR A O 1
ATOM 1386 N N . VAL A 1 170 ? 4.884 1.773 10.009 1.00 82.81 170 VAL A N 1
ATOM 1387 C CA . VAL A 1 170 ? 5.548 0.811 9.132 1.00 82.81 170 VAL A CA 1
ATOM 1388 C C . VAL A 1 170 ? 6.860 0.362 9.771 1.00 82.81 170 VAL A C 1
ATOM 1390 O O . VAL A 1 170 ? 7.921 0.946 9.567 1.00 82.81 170 VAL A O 1
ATOM 1393 N N . ARG A 1 171 ? 6.780 -0.692 10.589 1.00 76.88 171 ARG A N 1
ATOM 1394 C CA . ARG A 1 171 ? 7.906 -1.320 11.302 1.00 76.88 171 ARG A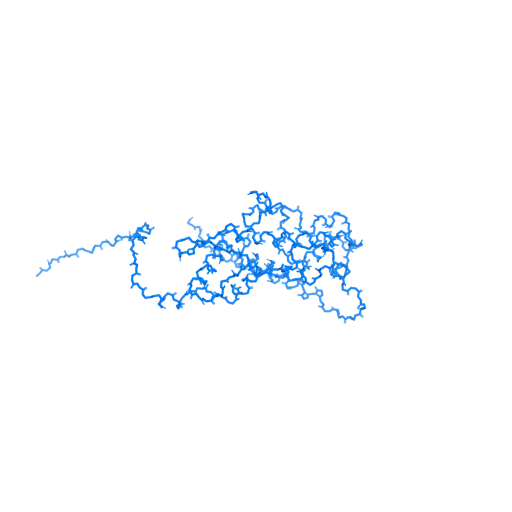 CA 1
ATOM 1395 C C . ARG A 1 171 ? 8.278 -2.662 10.696 1.00 76.88 171 ARG A C 1
ATOM 1397 O O . ARG A 1 171 ? 7.422 -3.423 10.254 1.00 76.88 171 ARG A O 1
ATOM 1404 N N . THR A 1 172 ? 9.548 -3.026 10.760 1.00 65.44 172 THR A N 1
ATOM 1405 C CA . THR A 1 172 ? 9.927 -4.413 10.456 1.00 65.44 172 THR A CA 1
ATOM 1406 C C . THR A 1 172 ? 9.178 -5.363 11.397 1.00 65.44 172 THR A C 1
ATOM 1408 O O . THR A 1 172 ? 9.136 -5.126 12.600 1.00 65.44 172 THR A O 1
ATOM 1411 N N . VAL A 1 173 ? 8.567 -6.430 10.864 1.00 58.88 173 VAL A N 1
ATOM 1412 C CA . VAL A 1 173 ? 7.654 -7.327 11.614 1.00 58.88 173 VAL A CA 1
ATOM 1413 C C . VAL A 1 173 ? 8.289 -7.870 12.908 1.00 58.88 173 VAL A C 1
ATOM 1415 O O . VAL A 1 173 ? 7.591 -8.136 13.883 1.00 58.88 173 VAL A O 1
ATOM 1418 N N . GLN A 1 174 ? 9.619 -7.981 12.935 1.00 60.41 174 GLN A N 1
ATOM 1419 C CA . GLN A 1 174 ? 10.408 -8.507 14.051 1.00 60.41 174 GLN A CA 1
ATOM 1420 C C . GLN A 1 174 ? 11.175 -7.442 14.851 1.00 60.41 174 GLN A C 1
ATOM 1422 O O . GLN A 1 174 ? 11.894 -7.793 15.783 1.00 60.41 174 GLN A O 1
ATOM 1427 N N . SER A 1 175 ? 11.065 -6.151 14.520 1.00 64.12 175 SER A N 1
ATOM 1428 C CA . SER A 1 175 ? 11.860 -5.111 15.179 1.00 64.12 175 SER A CA 1
ATOM 1429 C C . SER A 1 175 ? 11.017 -3.937 15.673 1.00 64.12 175 SER A C 1
ATOM 1431 O O . SER A 1 175 ? 9.982 -3.575 15.117 1.00 64.12 175 SER A O 1
ATOM 1433 N N . LYS A 1 176 ? 11.481 -3.331 16.772 1.00 65.06 176 LYS A N 1
ATOM 1434 C CA . LYS A 1 176 ? 10.886 -2.111 17.333 1.00 65.06 176 LYS A CA 1
ATOM 1435 C C . LYS A 1 176 ? 11.174 -0.878 16.472 1.00 65.06 176 LYS A C 1
ATOM 1437 O O . LYS A 1 176 ? 10.511 0.137 16.659 1.00 65.06 176 LYS A O 1
ATOM 1442 N N . TYR A 1 177 ? 12.135 -0.971 15.555 1.00 67.81 177 TYR A N 1
ATOM 1443 C CA . TYR A 1 177 ? 12.557 0.119 14.691 1.00 67.81 177 TYR A CA 1
ATOM 1444 C C . TYR A 1 177 ? 11.699 0.199 13.417 1.00 67.81 177 TYR A C 1
ATOM 1446 O O . TYR A 1 177 ? 11.276 -0.841 12.889 1.00 67.81 177 TYR A O 1
ATOM 1454 N N . PRO A 1 178 ? 11.471 1.417 12.894 1.00 71.31 178 PRO A N 1
ATOM 1455 C CA . PRO A 1 178 ? 10.821 1.623 11.605 1.00 71.31 178 PRO A CA 1
ATOM 1456 C C . PRO A 1 178 ? 11.476 0.817 10.479 1.00 71.31 178 PRO A C 1
ATOM 1458 O O . PRO A 1 178 ? 12.677 0.531 10.499 1.00 71.31 178 PRO A O 1
ATOM 1461 N N . ALA A 1 179 ? 10.681 0.431 9.486 1.00 75.06 179 ALA A N 1
ATOM 1462 C CA . ALA A 1 179 ? 11.181 -0.259 8.311 1.00 75.06 179 ALA A CA 1
ATOM 1463 C C . ALA A 1 179 ? 12.079 0.667 7.478 1.00 75.06 179 ALA A C 1
ATOM 1465 O O . ALA A 1 179 ? 11.775 1.842 7.280 1.00 75.06 179 ALA A O 1
ATOM 1466 N N . ARG A 1 180 ? 13.183 0.124 6.949 1.00 79.81 180 ARG A N 1
ATOM 1467 C CA . ARG A 1 180 ? 14.029 0.834 5.978 1.00 79.81 180 ARG A CA 1
ATOM 1468 C C . ARG A 1 180 ? 13.399 0.725 4.594 1.00 79.81 180 ARG A C 1
ATOM 1470 O O . ARG A 1 180 ? 13.778 -0.133 3.800 1.00 79.81 180 ARG A O 1
ATOM 1477 N N . LEU A 1 181 ? 12.408 1.570 4.342 1.00 84.88 181 LEU A N 1
ATOM 1478 C CA . LEU A 1 181 ? 11.730 1.677 3.055 1.00 84.88 181 LEU A CA 1
ATOM 1479 C C . LEU A 1 181 ? 12.371 2.760 2.191 1.00 84.88 181 LEU A C 1
ATOM 1481 O O . LEU A 1 181 ? 12.930 3.729 2.703 1.00 84.88 181 LEU A O 1
ATOM 1485 N N . ARG A 1 182 ? 12.281 2.596 0.873 1.00 89.69 182 ARG A N 1
ATOM 1486 C CA . ARG A 1 182 ? 12.628 3.659 -0.077 1.00 89.69 182 ARG A CA 1
ATOM 1487 C C . ARG A 1 1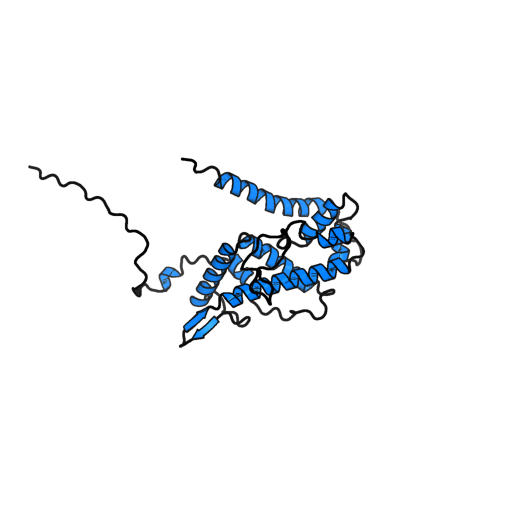82 ? 11.566 4.747 -0.059 1.00 89.69 182 ARG A C 1
ATOM 1489 O O . ARG A 1 182 ? 10.428 4.459 0.271 1.00 89.69 182 ARG A O 1
ATOM 1496 N N . ASP A 1 183 ? 11.923 5.973 -0.400 1.00 89.25 183 ASP A N 1
ATOM 1497 C CA . ASP A 1 183 ? 11.081 7.172 -0.281 1.00 89.25 183 ASP A CA 1
ATOM 1498 C C . ASP A 1 183 ? 9.783 7.163 -1.105 1.00 89.25 183 ASP A C 1
ATOM 1500 O O . ASP A 1 183 ? 8.881 7.937 -0.797 1.00 89.25 183 ASP A O 1
ATOM 1504 N N . ARG A 1 184 ? 9.644 6.261 -2.080 1.00 92.56 184 ARG A N 1
ATOM 1505 C CA . ARG A 1 184 ? 8.439 6.113 -2.913 1.00 92.56 184 ARG A CA 1
ATOM 1506 C C . ARG A 1 184 ? 7.796 4.736 -2.808 1.00 92.56 184 ARG A C 1
ATOM 1508 O O . ARG A 1 184 ? 7.111 4.278 -3.718 1.00 92.56 184 ARG A O 1
ATOM 1515 N N . TRP A 1 185 ? 8.011 4.050 -1.688 1.00 92.81 185 TRP A N 1
ATOM 1516 C CA . TRP A 1 185 ? 7.429 2.730 -1.441 1.00 92.81 185 TRP A CA 1
ATOM 1517 C C . TRP A 1 185 ? 5.891 2.730 -1.497 1.00 92.81 185 TRP A C 1
ATOM 1519 O O . TRP A 1 185 ? 5.314 1.690 -1.786 1.00 92.81 185 TRP A O 1
ATOM 1529 N N . TYR A 1 186 ? 5.225 3.856 -1.226 1.00 92.50 186 TYR A N 1
ATOM 1530 C CA . TYR A 1 186 ? 3.763 3.967 -1.219 1.00 92.50 186 TYR A CA 1
ATOM 1531 C C . TYR A 1 186 ? 3.154 4.163 -2.612 1.00 92.50 186 TYR A C 1
ATOM 1533 O O . TYR A 1 186 ? 1.952 3.985 -2.773 1.00 92.50 186 TYR A O 1
ATOM 1541 N N . GLU A 1 187 ? 3.931 4.552 -3.622 1.00 95.31 187 GLU A N 1
ATOM 1542 C CA . GLU A 1 187 ? 3.381 4.874 -4.940 1.00 95.31 187 GLU A CA 1
ATOM 1543 C C . GLU A 1 187 ? 2.854 3.626 -5.658 1.00 95.31 187 GLU A C 1
ATOM 1545 O O . GLU A 1 187 ? 3.457 2.562 -5.493 1.00 95.31 187 GLU A O 1
ATOM 1550 N N . PRO A 1 188 ? 1.797 3.743 -6.488 1.00 96.69 188 PRO A N 1
ATOM 1551 C CA . PRO A 1 188 ? 1.320 2.640 -7.321 1.00 96.69 188 PRO A CA 1
ATOM 1552 C C . PRO A 1 188 ? 2.448 2.022 -8.153 1.00 96.69 188 PRO A C 1
ATOM 1554 O O . PRO A 1 188 ? 3.270 2.742 -8.732 1.00 96.69 188 PRO A O 1
ATOM 1557 N N . LEU A 1 189 ? 2.477 0.689 -8.256 1.00 96.62 189 LEU A N 1
ATOM 1558 C CA . LEU A 1 189 ? 3.577 -0.027 -8.921 1.00 96.62 189 LEU A CA 1
ATOM 1559 C C . LEU A 1 189 ? 3.724 0.363 -10.396 1.00 96.62 189 LEU A C 1
ATOM 1561 O O . LEU A 1 189 ? 4.841 0.438 -10.905 1.00 96.62 189 LEU A O 1
ATOM 1565 N N . ASP A 1 190 ? 2.621 0.688 -11.066 1.00 95.31 190 ASP A N 1
ATOM 1566 C CA . ASP A 1 190 ? 2.642 1.168 -12.447 1.00 95.31 190 ASP A CA 1
ATOM 1567 C C . ASP A 1 190 ? 3.312 2.542 -12.610 1.00 95.31 190 ASP A C 1
ATOM 1569 O O . ASP A 1 190 ? 4.085 2.720 -13.556 1.00 95.31 190 ASP A O 1
ATOM 1573 N N . CYS A 1 191 ? 3.090 3.500 -11.696 1.00 95.50 191 CYS A N 1
ATOM 1574 C CA . CYS A 1 191 ? 3.811 4.780 -11.761 1.00 95.50 191 CYS A CA 1
ATOM 1575 C C . CYS A 1 191 ? 5.321 4.536 -11.465 1.00 95.50 191 CYS A C 1
ATOM 1577 O O . CYS A 1 191 ? 6.178 5.172 -12.083 1.00 95.50 191 CYS A O 1
ATOM 1579 N N . CYS A 1 192 ? 5.679 3.555 -10.618 1.00 95.69 192 CYS A N 1
ATOM 1580 C CA . CYS A 1 192 ? 7.077 3.139 -10.409 1.00 95.69 192 CYS A CA 1
ATOM 1581 C C . CYS A 1 192 ? 7.720 2.530 -11.673 1.00 95.69 192 CYS A C 1
ATOM 1583 O O . CYS A 1 192 ? 8.857 2.873 -12.001 1.00 95.69 192 CYS A O 1
ATOM 1585 N N . LEU A 1 193 ? 7.004 1.672 -12.413 1.00 95.12 193 LEU A N 1
ATOM 1586 C CA . LEU A 1 193 ? 7.464 1.111 -13.696 1.00 95.12 193 LEU A CA 1
ATOM 1587 C C . LEU A 1 193 ? 7.668 2.210 -14.749 1.00 95.12 193 LEU A C 1
ATOM 1589 O O . LEU A 1 193 ? 8.694 2.233 -15.433 1.00 95.12 193 LEU A O 1
ATOM 1593 N N . ALA A 1 194 ? 6.730 3.157 -14.844 1.00 93.69 194 ALA A N 1
ATOM 1594 C CA . ALA A 1 194 ? 6.830 4.295 -15.757 1.00 93.69 194 ALA A CA 1
ATOM 1595 C C . ALA A 1 194 ? 8.042 5.189 -15.444 1.00 93.69 194 ALA A C 1
ATOM 1597 O O . ALA A 1 194 ? 8.782 5.591 -16.351 1.00 93.69 194 ALA A O 1
ATOM 1598 N N . ARG A 1 195 ? 8.301 5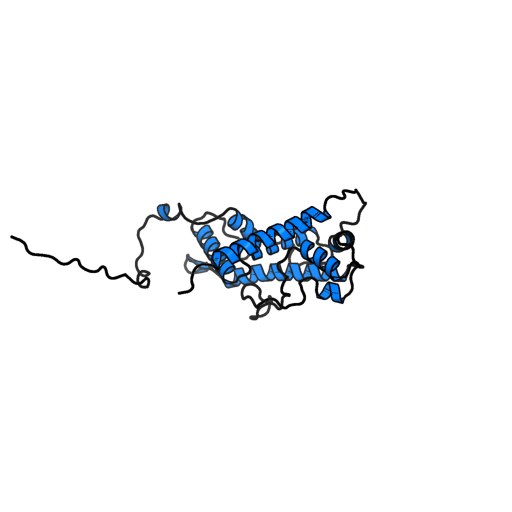.449 -14.156 1.00 94.12 195 ARG A N 1
ATOM 1599 C CA . ARG A 1 195 ? 9.504 6.169 -13.724 1.00 94.12 195 ARG A CA 1
ATOM 1600 C C . ARG A 1 195 ? 10.771 5.397 -14.076 1.00 94.12 195 ARG A C 1
ATOM 1602 O O . ARG A 1 195 ? 11.672 5.984 -14.664 1.00 94.12 195 ARG A O 1
ATOM 1609 N N . MET A 1 196 ? 10.831 4.101 -13.771 1.00 92.31 196 MET A N 1
ATOM 1610 C CA . MET A 1 196 ? 11.990 3.260 -14.090 1.00 92.31 196 MET A CA 1
ATOM 1611 C C . MET A 1 196 ? 12.328 3.308 -15.589 1.00 92.31 196 MET A C 1
ATOM 1613 O O . MET A 1 196 ? 13.499 3.411 -15.956 1.00 92.31 196 MET A O 1
ATOM 1617 N N . ALA A 1 197 ? 11.318 3.295 -16.464 1.00 92.06 197 ALA A N 1
ATOM 1618 C CA . ALA A 1 197 ? 11.525 3.463 -17.900 1.00 92.06 197 ALA A CA 1
ATOM 1619 C C . ALA A 1 197 ? 12.077 4.849 -18.259 1.00 92.06 197 ALA A C 1
ATOM 1621 O O . ALA A 1 197 ? 13.035 4.962 -19.027 1.00 92.06 197 ALA A O 1
ATOM 1622 N N . THR A 1 198 ? 11.506 5.902 -17.674 1.00 90.06 198 THR A N 1
ATOM 1623 C CA . THR A 1 198 ? 11.897 7.296 -17.925 1.00 90.06 198 THR A CA 1
ATOM 1624 C C . THR A 1 198 ? 13.341 7.557 -17.488 1.00 90.06 198 THR A C 1
ATOM 1626 O O . THR A 1 198 ? 14.152 8.064 -18.264 1.00 90.06 198 THR A O 1
ATOM 1629 N N . GLU A 1 199 ? 13.704 7.123 -16.282 1.00 88.62 199 GLU A N 1
ATOM 1630 C CA . GLU A 1 199 ? 15.044 7.283 -15.705 1.00 88.62 199 GLU A CA 1
ATOM 1631 C C . GLU A 1 199 ? 16.109 6.431 -16.412 1.00 88.62 199 GLU A C 1
ATOM 1633 O O . GLU A 1 199 ? 17.301 6.725 -16.326 1.00 88.62 199 GLU A O 1
ATOM 1638 N N . SER A 1 200 ? 15.702 5.419 -17.187 1.00 83.50 200 SER A N 1
ATOM 1639 C CA . SER A 1 200 ? 16.623 4.632 -18.015 1.00 83.50 200 SER A CA 1
ATOM 1640 C C . SER A 1 200 ? 17.215 5.416 -19.200 1.00 83.50 200 SER A C 1
ATOM 1642 O O . SER A 1 200 ? 18.158 4.940 -19.846 1.00 83.50 200 SER A O 1
ATOM 1644 N N . GLY A 1 201 ? 16.676 6.607 -19.501 1.00 80.31 201 GLY A N 1
ATOM 1645 C CA . GLY A 1 201 ? 17.082 7.430 -20.641 1.00 80.31 201 GLY A CA 1
ATOM 1646 C C . GLY A 1 201 ? 16.640 6.838 -21.981 1.00 80.31 201 GLY A C 1
ATOM 1647 O O . GLY A 1 201 ? 17.418 6.836 -22.932 1.00 80.31 201 GLY A O 1
ATOM 1648 N N . GLY A 1 202 ? 15.426 6.276 -22.037 1.00 75.50 202 GLY A N 1
ATOM 1649 C CA . GLY A 1 202 ? 14.840 5.692 -23.252 1.00 75.50 202 GLY A CA 1
ATOM 1650 C C . GLY A 1 202 ? 15.323 4.279 -23.597 1.00 75.50 202 GLY A C 1
ATOM 1651 O O . GLY A 1 202 ? 15.097 3.814 -24.709 1.00 75.50 202 GLY A O 1
ATOM 1652 N N . LYS A 1 203 ? 15.998 3.589 -22.668 1.00 83.12 203 LYS A N 1
ATOM 1653 C CA . LYS A 1 203 ? 16.506 2.217 -22.871 1.00 83.12 203 LYS A CA 1
ATOM 1654 C C . LYS A 1 203 ? 15.476 1.137 -22.573 1.00 83.12 203 LYS A C 1
ATOM 1656 O O . LYS A 1 203 ? 15.673 -0.007 -22.967 1.00 83.12 203 LYS A O 1
ATOM 1661 N N . LEU A 1 204 ? 14.437 1.485 -21.828 1.00 87.75 204 LEU A N 1
ATOM 1662 C CA . LEU A 1 204 ? 13.371 0.584 -21.430 1.00 87.75 204 LEU A CA 1
ATOM 1663 C C . LEU A 1 204 ? 12.046 1.153 -21.919 1.00 87.75 204 LEU A C 1
ATOM 1665 O O . LEU A 1 204 ? 11.778 2.345 -21.767 1.00 87.75 204 LEU A O 1
ATOM 1669 N N . ASP A 1 205 ? 11.226 0.280 -22.483 1.00 91.56 205 ASP A N 1
ATOM 1670 C CA . ASP A 1 205 ? 9.851 0.584 -22.843 1.00 91.56 205 ASP A CA 1
ATOM 1671 C C . ASP A 1 205 ? 8.916 0.254 -21.669 1.00 91.56 205 ASP A C 1
ATOM 1673 O O . ASP A 1 205 ? 9.027 -0.805 -21.047 1.00 91.56 205 ASP A O 1
ATOM 1677 N N . VAL A 1 206 ? 8.000 1.175 -21.350 1.00 92.31 206 VAL A N 1
ATOM 1678 C CA . VAL A 1 206 ? 7.088 1.050 -20.198 1.00 92.31 206 VAL A CA 1
ATOM 1679 C C . VAL A 1 206 ? 6.172 -0.159 -20.351 1.00 92.31 206 VAL A C 1
ATOM 1681 O O . VAL A 1 206 ? 5.916 -0.860 -19.374 1.00 92.31 206 VAL A O 1
ATOM 1684 N N . GLU A 1 207 ? 5.678 -0.407 -21.563 1.00 92.12 207 GLU A N 1
ATOM 1685 C CA . GLU A 1 207 ? 4.731 -1.490 -21.818 1.00 92.12 207 GLU A CA 1
ATOM 1686 C C . GLU A 1 207 ? 5.416 -2.853 -21.696 1.00 92.12 207 GLU A C 1
ATOM 1688 O O . GLU A 1 207 ? 4.896 -3.755 -21.045 1.00 92.12 207 GLU A O 1
ATOM 1693 N N . THR A 1 208 ? 6.643 -2.965 -22.202 1.00 91.81 208 THR A N 1
ATOM 1694 C CA . THR A 1 208 ? 7.491 -4.149 -22.017 1.00 91.81 208 THR A CA 1
ATOM 1695 C C . THR A 1 208 ? 7.746 -4.424 -20.532 1.00 91.81 208 THR A C 1
ATOM 1697 O O . THR A 1 208 ? 7.558 -5.548 -20.067 1.00 91.81 208 THR A O 1
ATOM 1700 N N . LEU A 1 209 ? 8.105 -3.394 -19.751 1.00 93.00 209 LEU A N 1
ATOM 1701 C CA . LEU A 1 209 ? 8.295 -3.542 -18.304 1.00 93.00 209 LEU A CA 1
ATOM 1702 C C . LEU A 1 209 ? 7.010 -3.988 -17.601 1.00 93.00 209 LEU A C 1
ATOM 1704 O O . LEU A 1 209 ? 7.075 -4.837 -16.715 1.00 93.00 209 LEU A O 1
ATOM 1708 N N . ARG A 1 210 ? 5.849 -3.449 -17.989 1.00 93.38 210 ARG A N 1
ATOM 1709 C CA . ARG A 1 210 ? 4.548 -3.855 -17.443 1.00 93.38 210 ARG A CA 1
ATOM 1710 C C . ARG A 1 210 ? 4.213 -5.299 -17.774 1.00 93.38 210 ARG A C 1
ATOM 1712 O O . ARG A 1 210 ? 3.822 -6.033 -16.873 1.00 93.38 210 ARG A O 1
ATOM 1719 N N . GLN A 1 211 ? 4.384 -5.715 -19.023 1.00 91.50 211 GLN A N 1
ATOM 1720 C CA . GLN A 1 211 ? 4.094 -7.083 -19.445 1.00 91.50 211 GLN A CA 1
ATOM 1721 C C . GLN A 1 211 ? 4.971 -8.096 -18.717 1.00 91.50 211 GLN A C 1
ATOM 1723 O O . GLN A 1 211 ? 4.460 -9.105 -18.232 1.00 91.50 211 GLN A O 1
ATOM 1728 N N . GLU A 1 212 ? 6.265 -7.805 -18.572 1.00 91.81 212 GLU A N 1
ATOM 1729 C CA . GLU A 1 212 ? 7.175 -8.654 -17.806 1.00 91.81 212 GLU A CA 1
ATOM 1730 C C . GLU A 1 212 ? 6.855 -8.650 -16.307 1.00 91.81 212 GLU A C 1
ATOM 1732 O O . GLU A 1 212 ? 6.820 -9.709 -15.684 1.00 91.81 212 GLU A O 1
ATOM 1737 N N . PHE A 1 213 ? 6.609 -7.477 -15.715 1.00 92.69 213 PHE A N 1
ATOM 1738 C CA . PHE A 1 213 ? 6.354 -7.359 -14.281 1.00 92.69 213 PHE A CA 1
ATOM 1739 C C . PHE A 1 213 ? 5.018 -7.994 -13.879 1.00 92.69 213 PHE A C 1
ATOM 1741 O O . PHE A 1 213 ? 4.931 -8.666 -12.850 1.00 92.69 213 PHE A O 1
ATOM 1748 N N . TRP A 1 214 ? 3.962 -7.793 -14.668 1.00 91.69 214 TRP A N 1
ATOM 1749 C CA . TRP A 1 214 ? 2.621 -8.298 -14.371 1.00 91.69 214 TRP A CA 1
ATOM 1750 C C . TRP A 1 214 ? 2.367 -9.712 -14.907 1.00 91.69 214 TRP A C 1
ATOM 1752 O O . TRP A 1 214 ? 1.476 -10.391 -14.394 1.00 91.69 214 TRP A O 1
ATOM 1762 N N . GLY A 1 215 ? 3.160 -10.176 -15.877 1.00 82.81 215 GLY A N 1
ATOM 1763 C CA . GLY A 1 215 ? 2.980 -11.474 -16.530 1.00 82.81 215 GLY A CA 1
ATOM 1764 C C . GLY A 1 215 ? 1.831 -11.493 -17.543 1.00 82.81 215 GLY A C 1
ATOM 1765 O O . GLY A 1 215 ? 1.280 -12.553 -17.820 1.00 82.81 215 GLY A O 1
ATOM 1766 N N . THR A 1 216 ? 1.442 -10.338 -18.094 1.00 70.44 216 THR A N 1
ATOM 1767 C CA . THR A 1 216 ? 0.329 -10.191 -19.058 1.00 70.44 216 THR A CA 1
ATOM 1768 C C . THR A 1 216 ? 0.728 -10.482 -20.514 1.00 70.44 216 THR A C 1
ATOM 1770 O O . THR A 1 216 ? -0.043 -10.226 -21.437 1.00 70.44 216 THR A O 1
ATOM 1773 N N . GLY A 1 217 ? 1.922 -11.038 -20.740 1.00 50.00 217 GLY A N 1
ATOM 1774 C CA . GLY A 1 217 ? 2.469 -11.362 -22.059 1.00 50.00 217 GLY A CA 1
ATOM 1775 C C . GLY A 1 217 ? 1.808 -12.574 -22.723 1.00 50.00 217 GLY A C 1
ATOM 1776 O O . GLY A 1 217 ? 2.388 -13.655 -22.765 1.00 50.00 217 GLY A O 1
ATOM 1777 N N . GLY A 1 218 ? 0.613 -12.371 -23.281 1.00 35.97 218 GLY A N 1
ATOM 1778 C CA . GLY A 1 218 ? -0.077 -13.291 -24.184 1.00 35.97 218 GLY A CA 1
ATOM 1779 C C . GLY A 1 218 ? -0.925 -12.530 -25.211 1.00 35.97 218 GLY A C 1
ATOM 1780 O O . GLY A 1 218 ? -2.095 -12.276 -24.961 1.00 35.97 218 GLY A O 1
ATOM 1781 N N . ALA A 1 219 ? -0.314 -12.237 -26.368 1.00 31.23 219 ALA A N 1
ATOM 1782 C CA . ALA A 1 219 ? -0.842 -11.617 -27.600 1.00 31.23 219 ALA A CA 1
ATOM 1783 C C . ALA A 1 219 ? -1.146 -10.091 -27.597 1.00 31.23 219 ALA A C 1
ATOM 1785 O O . ALA A 1 219 ? -1.798 -9.579 -26.689 1.00 31.23 219 ALA A O 1
ATOM 1786 N N . PRO A 1 220 ? -0.723 -9.349 -28.650 1.00 49.09 220 PRO A N 1
ATOM 1787 C CA . PRO A 1 220 ? -0.963 -7.919 -28.772 1.00 49.09 220 PRO A CA 1
ATOM 1788 C C . PRO A 1 220 ? -2.341 -7.662 -29.397 1.00 49.09 220 PRO A C 1
ATOM 1790 O O . PRO A 1 220 ? -2.618 -8.094 -30.514 1.00 49.09 220 PRO A O 1
ATOM 1793 N N . ALA A 1 221 ? -3.185 -6.892 -28.719 1.00 36.19 221 ALA A N 1
ATOM 1794 C CA . ALA A 1 221 ? -4.292 -6.190 -29.357 1.00 36.19 221 ALA A CA 1
ATOM 1795 C C . ALA A 1 221 ? -4.114 -4.704 -29.058 1.00 36.19 221 ALA A C 1
ATOM 1797 O O . ALA A 1 221 ? -4.191 -4.264 -27.913 1.00 36.19 221 ALA A O 1
ATOM 1798 N N . GLY A 1 222 ? -3.755 -3.959 -30.101 1.00 39.03 222 GLY A N 1
ATOM 1799 C CA . GLY A 1 222 ? -3.392 -2.558 -30.006 1.00 39.03 222 GLY A CA 1
ATOM 1800 C C . GLY A 1 222 ? -4.506 -1.680 -29.446 1.00 39.03 222 GLY A C 1
ATOM 1801 O O . GLY A 1 222 ? -5.676 -1.835 -29.781 1.00 39.03 222 GLY A O 1
ATOM 1802 N N . ASN A 1 223 ? -4.096 -0.686 -28.665 1.00 34.16 223 ASN A N 1
ATOM 1803 C CA . ASN A 1 223 ? -4.690 0.640 -28.730 1.00 34.16 223 ASN A CA 1
ATOM 1804 C C . ASN A 1 223 ? -3.626 1.686 -28.348 1.00 34.16 223 ASN A C 1
ATOM 1806 O O . ASN A 1 223 ? -3.095 1.629 -27.242 1.00 34.16 223 ASN A O 1
ATOM 1810 N N . PRO A 1 224 ? -3.300 2.653 -29.225 1.00 37.75 224 PRO A N 1
ATOM 1811 C CA . PRO A 1 224 ? -2.240 3.637 -28.988 1.00 37.75 224 PRO A CA 1
ATOM 1812 C C . PRO A 1 224 ? -2.639 4.792 -28.038 1.00 37.75 224 PRO A C 1
ATOM 1814 O O . PRO A 1 224 ? -1.980 5.827 -28.024 1.00 37.75 224 PRO A O 1
ATOM 1817 N N . GLY A 1 225 ? -3.696 4.643 -27.229 1.00 38.03 225 GLY A N 1
ATOM 1818 C CA . GLY A 1 225 ? -4.243 5.722 -26.389 1.00 38.03 225 GLY A CA 1
ATOM 1819 C C . GLY A 1 225 ? -3.653 5.861 -24.976 1.00 38.03 225 GLY A C 1
ATOM 1820 O O . GLY A 1 225 ? -3.809 6.896 -24.343 1.00 38.03 225 GLY A O 1
ATOM 1821 N N . THR A 1 226 ? -2.950 4.862 -24.445 1.00 50.84 226 THR A N 1
ATOM 1822 C CA . THR A 1 226 ? -2.732 4.735 -22.986 1.00 50.84 226 THR A CA 1
ATOM 1823 C C . THR A 1 226 ? -1.507 5.453 -22.412 1.00 50.84 226 THR A C 1
ATOM 1825 O O . THR A 1 226 ? -1.384 5.557 -21.191 1.00 50.84 226 THR A O 1
ATOM 1828 N N . ARG A 1 227 ? -0.603 5.982 -23.250 1.00 41.38 227 ARG A N 1
ATOM 1829 C CA . ARG A 1 227 ? 0.618 6.673 -22.785 1.00 41.38 227 ARG A CA 1
ATOM 1830 C C . ARG A 1 227 ? 0.323 8.045 -22.167 1.00 41.38 227 ARG A C 1
ATOM 1832 O O . ARG A 1 227 ? 0.953 8.413 -21.184 1.00 41.38 227 ARG A O 1
ATOM 1839 N N . SER A 1 228 ? -0.639 8.778 -22.730 1.00 45.00 228 SER A N 1
ATOM 1840 C CA . SER A 1 228 ? -1.014 10.124 -22.274 1.00 45.00 228 SER A CA 1
ATOM 1841 C C . SER A 1 228 ? -1.944 10.085 -21.064 1.00 45.00 228 SER A C 1
ATOM 1843 O O . SER A 1 228 ? -1.761 10.879 -20.151 1.00 45.00 228 SER A O 1
ATOM 1845 N N . ASP A 1 229 ? -2.891 9.148 -21.009 1.00 40.88 229 ASP A N 1
ATOM 1846 C CA . ASP A 1 229 ? -3.914 9.145 -19.958 1.00 40.88 229 ASP A CA 1
ATOM 1847 C C . ASP A 1 229 ? -3.404 8.668 -18.599 1.00 40.88 229 ASP A C 1
ATOM 1849 O O . ASP A 1 229 ? -3.873 9.138 -17.570 1.00 40.88 229 ASP A O 1
ATOM 1853 N N . ILE A 1 230 ? -2.423 7.765 -18.565 1.00 47.28 230 ILE A N 1
ATOM 1854 C CA . ILE A 1 230 ? -1.874 7.246 -17.303 1.00 47.28 230 ILE A CA 1
ATOM 1855 C C . ILE A 1 230 ? -0.855 8.224 -16.718 1.00 47.28 230 ILE A C 1
ATOM 1857 O O . ILE A 1 230 ? -0.868 8.460 -15.513 1.00 47.28 230 ILE A O 1
ATOM 1861 N N . GLN A 1 231 ? -0.027 8.841 -17.566 1.00 42.09 231 GLN A N 1
ATOM 1862 C CA . GLN A 1 231 ? 0.877 9.903 -17.136 1.00 42.09 231 GLN A CA 1
ATOM 1863 C C . GLN A 1 231 ? 0.092 11.136 -16.677 1.00 42.09 231 GLN A C 1
ATOM 1865 O O . GLN A 1 231 ? 0.327 11.606 -15.570 1.00 42.09 231 GLN A O 1
ATOM 1870 N N . ARG A 1 232 ? -0.935 11.551 -17.433 1.00 44.41 232 ARG A N 1
ATOM 1871 C CA . ARG A 1 232 ? -1.857 12.620 -17.028 1.00 44.41 232 ARG A CA 1
ATOM 1872 C C . ARG A 1 232 ? -2.605 12.293 -15.739 1.00 44.41 232 ARG A C 1
ATOM 1874 O O . ARG A 1 232 ? -2.797 13.185 -14.937 1.00 44.41 232 ARG A O 1
ATOM 1881 N N . LYS A 1 233 ? -2.969 11.032 -15.481 1.00 49.69 233 LYS A N 1
ATOM 1882 C CA . LYS A 1 233 ? -3.613 10.634 -14.219 1.00 49.69 233 LYS A CA 1
ATOM 1883 C C . LYS A 1 233 ? -2.642 10.596 -13.028 1.00 49.69 233 LYS A C 1
ATOM 1885 O O . LYS A 1 233 ? -3.034 11.013 -11.945 1.00 49.69 233 LYS A O 1
ATOM 1890 N N . CYS A 1 234 ? -1.389 10.148 -13.212 1.00 44.94 234 CYS A N 1
ATOM 1891 C CA . CYS A 1 234 ? -0.354 10.253 -12.165 1.00 44.94 234 CYS A CA 1
ATOM 1892 C C . CYS A 1 234 ? 0.035 11.745 -11.927 1.00 44.94 234 CYS A C 1
ATOM 1894 O O . CYS A 1 234 ? 0.387 12.095 -10.804 1.00 44.94 234 CYS A O 1
ATOM 1896 N N . GLU A 1 235 ? -0.037 12.621 -12.944 1.00 43.28 235 GLU A N 1
ATOM 1897 C CA . GLU A 1 235 ? 0.277 14.064 -12.860 1.00 43.28 235 GLU A CA 1
ATOM 1898 C C . GLU A 1 235 ? -0.893 14.912 -12.317 1.00 43.28 235 GLU A C 1
ATOM 1900 O O . GLU A 1 235 ? -0.666 15.721 -11.427 1.00 43.28 235 GLU A O 1
ATOM 1905 N N . GLU A 1 236 ? -2.147 14.683 -12.730 1.00 48.50 236 GLU A N 1
ATOM 1906 C CA . GLU A 1 236 ? -3.348 15.352 -12.186 1.00 48.50 236 GLU A CA 1
ATOM 1907 C C . GLU A 1 236 ? -3.536 15.038 -10.689 1.00 48.50 236 GLU A C 1
ATOM 1909 O O . GLU A 1 236 ? -3.888 15.926 -9.913 1.00 48.50 236 GLU A O 1
ATOM 1914 N N . GLU A 1 237 ? -3.239 13.808 -10.242 1.00 47.06 237 GLU A N 1
ATOM 1915 C CA . GLU A 1 237 ? -3.255 13.447 -8.812 1.00 47.06 237 GLU A CA 1
ATOM 1916 C C . GLU A 1 237 ? -2.112 14.106 -8.008 1.00 47.06 237 GLU A C 1
ATOM 1918 O O . GLU A 1 237 ? -2.231 14.263 -6.787 1.00 47.06 237 GLU A O 1
ATOM 1923 N N . ALA A 1 238 ? -1.019 14.508 -8.668 1.00 41.41 238 ALA A N 1
ATOM 1924 C CA . ALA A 1 238 ? 0.123 15.184 -8.050 1.00 41.41 238 ALA A CA 1
ATOM 1925 C C . ALA A 1 238 ? -0.016 16.721 -8.064 1.00 41.41 238 ALA A C 1
ATOM 1927 O O . ALA A 1 238 ? 0.309 17.372 -7.069 1.00 41.41 238 ALA A O 1
ATOM 1928 N N . GLU A 1 239 ? -0.532 17.309 -9.148 1.00 36.50 239 GLU A N 1
ATOM 1929 C CA . GLU A 1 239 ? -0.718 18.758 -9.307 1.00 36.50 239 GLU A CA 1
ATOM 1930 C C . GLU A 1 239 ? -1.923 19.295 -8.535 1.00 36.50 239 GLU A C 1
ATOM 1932 O O . GLU A 1 239 ? -1.800 20.353 -7.913 1.00 36.50 239 GLU A O 1
ATOM 1937 N N . ALA A 1 240 ? -3.036 18.548 -8.452 1.00 45.81 240 ALA A N 1
ATOM 1938 C CA . ALA A 1 240 ? -4.181 18.935 -7.617 1.00 45.81 240 ALA A CA 1
ATOM 1939 C C . ALA A 1 240 ? -3.781 19.171 -6.145 1.00 45.81 240 ALA A C 1
ATOM 1941 O O . ALA A 1 240 ? -4.422 19.938 -5.437 1.00 45.81 240 ALA A O 1
ATOM 1942 N N . LYS A 1 241 ? -2.671 18.570 -5.694 1.00 48.88 241 LYS A N 1
ATOM 1943 C CA . LYS A 1 241 ? -2.149 18.706 -4.327 1.00 48.88 241 LYS A CA 1
ATOM 1944 C C . LYS A 1 241 ? -1.053 19.756 -4.166 1.00 48.88 241 LYS A C 1
ATOM 1946 O O . LYS A 1 241 ? -0.819 20.213 -3.048 1.00 48.88 241 LYS A O 1
ATOM 1951 N N . HIS A 1 242 ? -0.376 20.157 -5.244 1.00 36.38 242 HIS A N 1
ATOM 1952 C CA . HIS A 1 242 ? 0.597 21.248 -5.166 1.00 36.38 242 HIS A CA 1
ATOM 1953 C C . HIS A 1 242 ? -0.108 22.614 -5.077 1.00 36.38 242 HIS A C 1
ATOM 1955 O O . HIS A 1 242 ? 0.427 23.537 -4.462 1.00 36.38 242 HIS A O 1
ATOM 1961 N N . VAL A 1 243 ? -1.319 22.738 -5.632 1.00 38.34 243 VAL A N 1
ATOM 1962 C CA . VAL A 1 243 ? -2.132 23.963 -5.541 1.00 38.34 243 VAL A CA 1
ATOM 1963 C C . VAL A 1 243 ? -2.736 24.126 -4.139 1.00 38.34 243 VAL A C 1
ATOM 1965 O O . VAL A 1 243 ? -2.541 25.177 -3.530 1.00 38.34 243 VAL A O 1
ATOM 1968 N N . ASP A 1 244 ? -3.309 23.069 -3.551 1.00 38.56 244 ASP A N 1
ATOM 1969 C CA . ASP A 1 244 ? -3.870 23.118 -2.186 1.00 38.56 244 ASP A CA 1
ATOM 1970 C C . ASP A 1 244 ? -2.810 23.406 -1.104 1.00 38.56 244 ASP A C 1
ATOM 1972 O O . ASP A 1 244 ? -3.080 24.106 -0.122 1.00 38.56 244 ASP A O 1
ATOM 1976 N N . TYR A 1 245 ? -1.573 22.924 -1.284 1.00 32.53 245 TYR A N 1
ATOM 1977 C CA . TYR A 1 245 ? -0.468 23.199 -0.357 1.00 32.53 245 TYR A CA 1
ATOM 1978 C C . TYR A 1 245 ? 0.052 24.646 -0.452 1.00 32.53 245 TYR A C 1
ATOM 1980 O O . TYR A 1 245 ? 0.493 25.214 0.549 1.00 32.53 245 TYR A O 1
ATOM 1988 N N . VAL A 1 246 ? -0.007 25.268 -1.636 1.00 38.69 246 VAL A N 1
ATOM 1989 C CA . VAL A 1 246 ? 0.439 26.658 -1.836 1.00 38.69 246 VAL A CA 1
ATOM 1990 C C . VAL A 1 246 ? -0.644 27.656 -1.413 1.00 38.69 246 VAL A C 1
ATOM 1992 O O . VAL A 1 246 ? -0.311 28.665 -0.792 1.00 38.69 246 VAL A O 1
ATOM 1995 N N . GLU A 1 247 ? -1.928 27.362 -1.636 1.00 37.88 247 GLU A N 1
ATOM 1996 C CA . GLU A 1 247 ? -3.031 28.227 -1.185 1.00 37.88 247 GLU A CA 1
ATOM 1997 C C . GLU A 1 247 ? -3.265 28.155 0.333 1.00 37.88 247 GLU A C 1
ATOM 1999 O O . GLU A 1 247 ? -3.583 29.170 0.953 1.00 37.88 247 GLU A O 1
ATOM 2004 N N . SER A 1 248 ? -2.977 27.016 0.974 1.00 42.81 248 SER A N 1
ATOM 2005 C CA . SER A 1 248 ? -3.005 26.892 2.444 1.00 42.81 248 SER A CA 1
ATOM 2006 C C . SER A 1 248 ? -1.791 27.537 3.142 1.00 42.81 248 SER A C 1
ATOM 2008 O O . SER A 1 248 ? -1.778 27.679 4.366 1.00 42.81 248 SER A O 1
ATOM 2010 N N . GLY A 1 249 ? -0.755 27.921 2.383 1.00 39.81 249 GLY A N 1
ATOM 2011 C CA . GLY A 1 249 ? 0.517 28.447 2.894 1.00 39.81 249 GLY A CA 1
ATOM 2012 C C . GLY A 1 249 ? 0.664 29.975 2.878 1.00 39.81 249 GLY A C 1
ATOM 2013 O O . GLY A 1 249 ? 1.613 30.498 3.466 1.00 39.81 249 GLY A O 1
ATOM 2014 N N . ILE A 1 250 ? -0.256 30.717 2.252 1.00 41.28 250 ILE A N 1
ATOM 2015 C CA . ILE A 1 250 ? -0.230 32.190 2.208 1.00 41.28 250 ILE A CA 1
ATO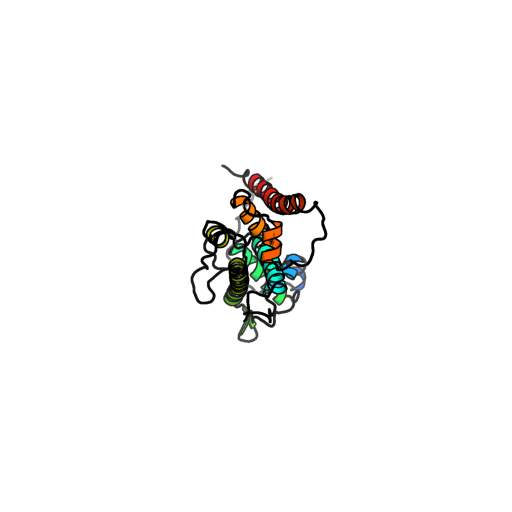M 2016 C C . ILE A 1 250 ? -1.299 32.729 3.164 1.00 41.28 250 ILE A C 1
ATOM 2018 O O . ILE A 1 250 ? -2.330 33.257 2.763 1.00 41.28 250 ILE A O 1
ATOM 2022 N N . GLY A 1 251 ? -1.072 32.556 4.466 1.00 41.78 251 GLY A N 1
ATOM 2023 C CA . GLY A 1 251 ? -2.084 32.915 5.458 1.00 41.78 251 GLY A CA 1
ATOM 2024 C C . GLY A 1 251 ? -1.617 32.998 6.902 1.00 41.78 251 GLY A C 1
ATOM 2025 O O . GLY A 1 251 ? -2.402 32.676 7.781 1.00 41.78 251 GLY A O 1
ATOM 2026 N N . SER A 1 252 ? -0.370 33.400 7.172 1.00 32.38 252 SER A N 1
ATOM 2027 C CA . SER A 1 252 ? 0.011 34.123 8.404 1.00 32.38 252 SER A CA 1
ATOM 2028 C C . SER A 1 252 ? 1.520 34.352 8.462 1.00 32.38 252 SER A C 1
ATOM 2030 O O . SER A 1 252 ? 2.290 33.489 8.879 1.00 32.38 252 SER A O 1
ATOM 2032 N N . ARG A 1 253 ? 1.942 35.564 8.104 1.00 32.62 253 ARG A N 1
ATOM 2033 C CA . ARG A 1 253 ? 3.060 36.216 8.786 1.00 32.62 253 ARG A CA 1
ATOM 2034 C C . ARG A 1 253 ? 2.496 37.455 9.469 1.00 32.62 253 ARG A C 1
ATOM 2036 O O . ARG A 1 253 ? 2.004 38.353 8.790 1.00 32.62 253 ARG A O 1
ATOM 2043 N N . VAL A 1 254 ? 2.515 37.414 10.800 1.00 37.50 254 VAL A N 1
ATOM 2044 C CA . VAL A 1 254 ? 2.615 38.603 11.656 1.00 37.50 254 VAL A CA 1
ATOM 2045 C C . VAL A 1 254 ? 3.983 39.230 11.419 1.00 37.50 254 VAL A C 1
ATOM 2047 O O . VAL A 1 254 ? 4.947 38.444 11.248 1.00 37.50 254 VAL A O 1
#

pLDDT: mean 74.41, std 22.42, range [30.97, 96.88]